Protein AF-A0A957H153-F1 (afdb_monomer_lite)

Secondary structure (DSSP, 8-state):
--------------------------------------------EET---SSEEEEEE-TTSPEEEEETTS-EEEEEEEEEETTEEEEEEEEEE-TTTTSPEEBTTSPEE--TTTTT--EEEEEEEEEETTEEEEEEEEE----PPTT---SB-TT-EEEEEEE-SBTTB-TT-EEEEEEEEE---SSS--EEEEEE-TTS-EEEEEE---SBTTB--GGGTT----TTSSEEEEEEHHHHHHSPPEE-TTT--EEEEE--B---TTSPEEETTEETTTTS---GGGTSTT-B---TT-SEEEEEE---

pLDDT: mean 87.54, std 18.9, range [28.12, 98.88]

Structure (mmCIF, N/CA/C/O backbone):
data_AF-A0A957H153-F1
#
_entry.id   AF-A0A957H153-F1
#
loop_
_atom_site.group_PDB
_atom_site.id
_atom_site.type_symbol
_atom_site.label_atom_id
_atom_site.label_alt_id
_atom_site.label_comp_id
_atom_site.label_asym_id
_atom_site.label_entity_id
_atom_site.label_seq_id
_atom_site.pdbx_PDB_ins_code
_atom_site.Cartn_x
_atom_site.Cartn_y
_atom_site.Cartn_z
_atom_site.occupancy
_atom_site.B_iso_or_equiv
_atom_site.auth_seq_id
_atom_site.auth_comp_id
_atom_site.auth_asym_id
_atom_site.auth_atom_id
_atom_site.pdbx_PDB_model_num
ATOM 1 N N . MET A 1 1 ? -35.772 -71.207 -8.167 1.00 36.28 1 MET A N 1
ATOM 2 C CA . MET A 1 1 ? -35.561 -70.601 -6.830 1.00 36.28 1 MET A CA 1
ATOM 3 C C . MET A 1 1 ? -36.098 -69.178 -6.881 1.00 36.28 1 MET A C 1
ATOM 5 O O . MET A 1 1 ? -35.763 -68.508 -7.836 1.00 36.28 1 MET A O 1
ATOM 9 N N . SER A 1 2 ? -36.889 -68.610 -5.978 1.00 30.75 2 SER A N 1
ATOM 10 C CA . SER A 1 2 ? -37.676 -69.052 -4.823 1.00 30.75 2 SER A CA 1
ATOM 11 C C . SER A 1 2 ? -38.229 -67.744 -4.226 1.00 30.75 2 SER A C 1
ATOM 13 O O . SER A 1 2 ? -37.412 -66.979 -3.735 1.00 30.75 2 SER A O 1
ATOM 15 N N . PHE A 1 3 ? -39.560 -67.535 -4.258 1.00 28.12 3 PHE A N 1
ATOM 16 C CA . PHE A 1 3 ? -40.361 -66.598 -3.424 1.00 28.12 3 PHE A CA 1
ATOM 17 C C . PHE A 1 3 ? -40.051 -65.072 -3.517 1.00 28.12 3 PHE A C 1
ATOM 19 O O . PHE A 1 3 ? -38.921 -64.672 -3.714 1.00 28.12 3 PHE A O 1
ATOM 26 N N . SER A 1 4 ? -40.974 -64.108 -3.387 1.00 31.20 4 SER A N 1
ATOM 27 C CA . SER A 1 4 ? -42.370 -64.083 -2.929 1.00 31.20 4 SER A CA 1
ATOM 28 C C . SER A 1 4 ? -43.101 -62.823 -3.444 1.00 31.20 4 SER A C 1
ATOM 30 O O . SER A 1 4 ? -42.542 -61.734 -3.479 1.00 31.20 4 SER A O 1
ATOM 32 N N . PHE A 1 5 ? -44.392 -63.005 -3.745 1.00 29.53 5 PHE A N 1
ATOM 33 C CA . PHE A 1 5 ? -45.504 -62.040 -3.796 1.00 29.53 5 PHE A CA 1
ATOM 34 C C . PHE A 1 5 ? -45.489 -60.978 -2.659 1.00 29.53 5 PHE A C 1
ATOM 36 O O . PHE A 1 5 ? -45.008 -61.278 -1.570 1.00 29.53 5 PHE A O 1
ATOM 43 N N . ARG A 1 6 ? -46.092 -59.778 -2.779 1.00 32.28 6 ARG A N 1
ATOM 44 C CA . ARG A 1 6 ? -47.549 -59.477 -2.845 1.00 32.28 6 ARG A CA 1
ATOM 45 C C . ARG A 1 6 ? -47.754 -57.968 -3.151 1.00 32.28 6 ARG A C 1
ATOM 47 O O . ARG A 1 6 ? -47.106 -57.158 -2.511 1.00 32.28 6 ARG A O 1
ATOM 54 N N . LYS A 1 7 ? -48.560 -57.608 -4.169 1.00 33.91 7 LYS A N 1
ATOM 55 C CA . LYS A 1 7 ? -49.952 -57.062 -4.095 1.00 33.91 7 LYS A CA 1
ATOM 56 C C . LYS A 1 7 ? -50.020 -55.517 -3.904 1.00 33.91 7 LYS A C 1
ATOM 58 O O . LYS A 1 7 ? -49.283 -55.017 -3.080 1.00 33.91 7 LYS A O 1
ATOM 63 N N . LEU A 1 8 ? -50.897 -54.704 -4.521 1.00 30.83 8 LEU A N 1
ATOM 64 C CA . LEU A 1 8 ? -52.084 -54.925 -5.367 1.00 30.83 8 LEU A CA 1
ATOM 65 C C . LEU A 1 8 ? -52.848 -53.580 -5.589 1.00 30.83 8 LEU A C 1
ATOM 67 O O . LEU A 1 8 ? -52.874 -52.768 -4.675 1.00 30.83 8 LEU A O 1
ATOM 71 N N . PHE A 1 9 ? -53.544 -53.469 -6.738 1.00 30.66 9 PHE A N 1
ATOM 72 C CA . PHE A 1 9 ? -54.731 -52.636 -7.092 1.00 30.66 9 PHE A CA 1
ATOM 73 C C . PHE A 1 9 ? -54.579 -51.126 -7.412 1.00 30.66 9 PHE A C 1
ATOM 75 O O . PHE A 1 9 ? -54.035 -50.376 -6.616 1.00 30.66 9 PHE A O 1
ATOM 82 N N . ILE A 1 10 ? -54.867 -50.695 -8.666 1.00 29.16 10 ILE A N 1
ATOM 83 C CA . ILE A 1 10 ? -56.180 -50.357 -9.323 1.00 29.16 10 ILE A CA 1
ATOM 84 C C . ILE A 1 10 ? -56.661 -48.971 -8.830 1.00 29.16 10 ILE A C 1
ATOM 86 O O . ILE A 1 10 ? -56.696 -48.754 -7.633 1.00 29.16 10 ILE A O 1
ATOM 90 N N . SER A 1 11 ? -56.994 -47.956 -9.638 1.00 31.38 11 SER A N 1
ATOM 91 C CA . SER A 1 11 ? -57.929 -47.914 -10.771 1.00 31.38 11 SER A CA 1
ATOM 92 C C . SER A 1 11 ? -57.766 -46.628 -11.591 1.00 31.38 11 SER A C 1
ATOM 94 O O . SER A 1 11 ? -57.568 -45.555 -11.034 1.00 31.38 11 SER A O 1
ATOM 96 N N . THR A 1 12 ? -57.947 -46.780 -12.900 1.00 32.97 12 THR A N 1
ATOM 97 C CA . THR A 1 12 ? -58.609 -45.913 -13.889 1.00 32.97 12 THR A CA 1
ATOM 98 C C . THR A 1 12 ? -59.241 -44.602 -13.397 1.00 32.97 12 THR A C 1
ATOM 100 O O . THR A 1 12 ? -60.153 -44.636 -12.573 1.00 32.97 12 THR A O 1
ATOM 103 N N . SER A 1 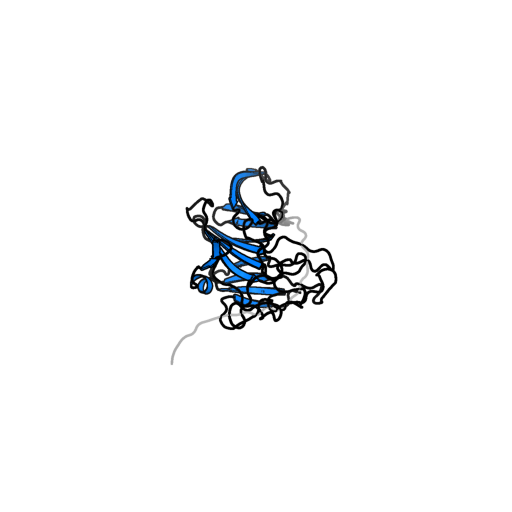13 ? -58.881 -43.486 -14.044 1.00 31.67 13 SER A N 1
ATOM 104 C CA . SER A 1 13 ? -59.665 -42.241 -14.036 1.00 31.67 13 SER A CA 1
ATOM 105 C C . SER A 1 13 ? -60.059 -41.850 -15.459 1.00 31.67 13 SER A C 1
ATOM 107 O O . SER A 1 13 ? -59.213 -41.602 -16.317 1.00 31.67 13 SER A O 1
ATOM 109 N N . ILE A 1 14 ? -61.374 -41.834 -15.679 1.00 37.88 14 ILE A N 1
ATOM 110 C CA . ILE A 1 14 ? -62.074 -41.337 -16.863 1.00 37.88 14 ILE A CA 1
ATOM 111 C C . ILE A 1 14 ? -62.301 -39.832 -16.692 1.00 37.88 14 ILE A C 1
ATOM 113 O O . ILE A 1 14 ? -62.627 -39.352 -15.609 1.00 37.88 14 ILE A O 1
ATOM 117 N N . PHE A 1 15 ? -62.124 -39.110 -17.792 1.00 33.44 15 PHE A N 1
ATOM 118 C CA . PHE A 1 15 ? -62.365 -37.683 -17.958 1.00 33.44 15 PHE A CA 1
ATOM 119 C C . PHE A 1 15 ? -63.874 -37.386 -17.946 1.00 33.44 15 PHE A C 1
ATOM 121 O O . PHE A 1 15 ? -64.605 -37.997 -18.721 1.00 33.44 15 PHE A O 1
ATOM 128 N N . CYS A 1 16 ? -64.339 -36.423 -17.145 1.00 28.83 16 CYS A N 1
ATOM 129 C CA . CYS A 1 16 ? -65.613 -35.744 -17.394 1.00 28.83 16 CYS A CA 1
ATOM 130 C C . CYS A 1 16 ? -65.622 -34.335 -16.787 1.00 28.83 16 CYS A C 1
ATOM 132 O O . CYS A 1 16 ? -65.315 -34.127 -15.617 1.00 28.83 16 CYS A O 1
ATOM 134 N N . LEU A 1 17 ? -65.971 -33.383 -17.645 1.00 36.44 17 LEU A N 1
ATOM 135 C CA . LEU A 1 17 ? -66.113 -31.951 -17.421 1.00 36.44 17 LEU A CA 1
ATOM 136 C C . LEU A 1 17 ? -67.445 -31.651 -16.712 1.00 36.44 17 LEU A C 1
ATOM 138 O O . LEU A 1 17 ? -68.481 -32.147 -17.151 1.00 36.44 17 LEU A O 1
ATOM 142 N N . SER A 1 18 ? -67.454 -30.767 -15.713 1.00 31.08 18 SER A N 1
ATOM 143 C CA . SER A 1 18 ? -68.669 -30.030 -15.336 1.00 31.08 18 SER A CA 1
ATOM 144 C C . SER A 1 18 ? -68.340 -28.713 -14.635 1.00 31.08 18 SER A C 1
ATOM 146 O O . SER A 1 18 ? -67.724 -28.685 -13.573 1.00 31.08 18 SER A O 1
ATOM 148 N N . LEU A 1 19 ? -68.787 -27.632 -15.267 1.00 36.12 19 LEU A N 1
ATOM 149 C CA . LEU A 1 19 ? -68.928 -26.275 -14.748 1.00 36.12 19 LEU A CA 1
ATOM 150 C C . LEU A 1 19 ? -70.080 -26.242 -13.720 1.00 36.12 19 LEU A C 1
ATOM 152 O O . LEU A 1 19 ? -71.088 -26.889 -13.982 1.00 36.12 19 LEU A O 1
ATOM 156 N N . VAL A 1 20 ? -69.961 -25.487 -12.616 1.00 31.83 20 VAL A N 1
ATOM 157 C CA . VAL A 1 20 ? -71.017 -24.656 -11.975 1.00 31.83 20 VAL A CA 1
ATOM 158 C C . VAL A 1 20 ? -70.442 -23.937 -10.737 1.00 31.83 20 VAL A C 1
ATOM 160 O O . VAL A 1 20 ? -69.650 -24.484 -9.976 1.00 31.83 20 VAL A O 1
ATOM 163 N N . LEU A 1 21 ? -70.851 -22.674 -10.609 1.00 39.28 21 LEU A N 1
ATOM 164 C CA . LEU A 1 21 ? -70.449 -21.617 -9.677 1.00 39.28 21 LEU A CA 1
ATOM 165 C C . LEU A 1 21 ? -70.780 -21.885 -8.197 1.00 39.28 21 LEU A C 1
ATOM 167 O O . LEU A 1 21 ? -71.862 -22.377 -7.891 1.00 39.28 21 LEU A O 1
ATOM 171 N N . PHE A 1 22 ? -69.936 -21.370 -7.295 1.00 32.16 22 PHE A N 1
ATOM 172 C CA . PHE A 1 22 ? -70.343 -20.942 -5.952 1.00 32.16 22 PHE A CA 1
ATOM 173 C C . PHE A 1 22 ? -69.750 -19.563 -5.634 1.00 32.16 22 PHE A C 1
ATOM 175 O O . PHE A 1 22 ? -68.541 -19.358 -5.688 1.00 32.16 22 PHE A O 1
ATOM 182 N N . TRP A 1 23 ? -70.634 -18.617 -5.317 1.00 36.88 23 TRP A N 1
ATOM 183 C CA . TRP A 1 23 ? -70.324 -17.348 -4.662 1.00 36.88 23 TRP A CA 1
ATOM 184 C C . TRP A 1 23 ? -70.253 -17.598 -3.151 1.00 36.88 23 TRP A C 1
ATOM 186 O O . TRP A 1 23 ? -71.179 -18.178 -2.584 1.00 36.88 23 TRP A O 1
ATOM 196 N N . GLY A 1 24 ? -69.191 -17.129 -2.502 1.00 36.19 24 GLY A N 1
ATOM 197 C CA . GLY A 1 24 ? -69.077 -17.044 -1.048 1.00 36.19 24 GLY A CA 1
ATOM 198 C C . GLY A 1 24 ? -68.235 -15.819 -0.680 1.00 36.19 24 GLY A C 1
ATOM 199 O O . GLY A 1 24 ? -67.199 -15.609 -1.312 1.00 36.19 24 GLY A O 1
ATOM 200 N N . PRO A 1 25 ? -68.663 -14.979 0.280 1.00 53.50 25 PRO A N 1
ATOM 201 C CA . PRO A 1 25 ? -67.852 -13.879 0.770 1.00 53.50 25 PRO A CA 1
ATOM 202 C C . PRO A 1 25 ? -66.869 -14.433 1.802 1.00 53.50 25 PRO A C 1
ATOM 204 O O . PRO A 1 25 ? -67.277 -15.140 2.722 1.00 53.50 25 PRO A O 1
ATOM 207 N N . GLY A 1 26 ? -65.589 -14.097 1.690 1.00 42.41 26 GLY A N 1
ATOM 208 C CA . GLY A 1 26 ? -64.660 -14.323 2.792 1.00 42.41 26 GLY A CA 1
ATOM 209 C C . GLY A 1 26 ? -63.281 -14.780 2.362 1.00 42.41 26 GLY A C 1
ATOM 210 O O . GLY A 1 26 ? -63.128 -15.799 1.698 1.00 42.41 26 GLY A O 1
ATOM 211 N N . HIS A 1 27 ? -62.302 -14.032 2.866 1.00 43.34 27 HIS A N 1
ATOM 212 C CA . HIS A 1 27 ? -60.876 -14.337 2.916 1.00 43.34 27 HIS A CA 1
ATOM 213 C C . HIS A 1 27 ? -60.102 -14.099 1.616 1.00 43.34 27 HIS A C 1
ATOM 215 O O . HIS A 1 27 ? -59.417 -14.973 1.096 1.00 43.34 27 HIS A O 1
ATOM 221 N N . SER A 1 28 ? -60.083 -12.838 1.178 1.00 41.78 28 SER A N 1
ATOM 222 C CA . SER A 1 28 ? -58.804 -12.248 0.779 1.00 41.78 28 SER A CA 1
ATOM 223 C C . SER A 1 28 ? -57.953 -12.078 2.044 1.00 41.78 28 SER A C 1
ATOM 225 O O . SER A 1 28 ? -57.870 -10.988 2.605 1.00 41.78 28 SER A O 1
ATOM 227 N N . GLU A 1 29 ? -57.345 -13.157 2.534 1.00 49.00 29 GLU A N 1
ATOM 228 C CA . GLU A 1 29 ? -56.068 -12.985 3.222 1.00 49.00 29 GLU A CA 1
ATOM 229 C C . GLU A 1 29 ? -55.015 -12.858 2.126 1.00 49.00 29 GLU A C 1
ATOM 231 O O . GLU A 1 29 ? -54.279 -13.787 1.804 1.00 49.00 29 GLU A O 1
ATOM 236 N N . GLU A 1 30 ? -54.967 -11.671 1.516 1.00 46.41 30 GLU A N 1
ATOM 237 C CA . GLU A 1 30 ? -53.671 -11.157 1.114 1.00 46.41 30 GLU A CA 1
ATOM 238 C C . GLU A 1 30 ? -52.888 -11.057 2.417 1.00 46.41 30 GLU A C 1
ATOM 240 O O . GLU A 1 30 ? -53.058 -10.124 3.204 1.00 46.41 30 GLU A O 1
ATOM 245 N N . ALA A 1 31 ? -52.074 -12.076 2.684 1.00 47.56 31 ALA A N 1
ATOM 246 C CA . ALA A 1 31 ? -50.926 -11.916 3.542 1.00 47.56 31 ALA A CA 1
ATOM 247 C C . ALA A 1 31 ? -50.111 -10.788 2.909 1.00 47.56 31 ALA A C 1
ATOM 249 O O . ALA A 1 31 ? -49.297 -11.007 2.011 1.00 47.56 31 ALA A O 1
ATOM 250 N N . ALA A 1 32 ? -50.397 -9.557 3.330 1.00 50.72 32 ALA A N 1
ATOM 251 C CA . ALA A 1 32 ? -49.519 -8.438 3.127 1.00 50.72 32 ALA A CA 1
ATOM 252 C C . ALA A 1 32 ? -48.237 -8.833 3.852 1.00 50.72 32 ALA A C 1
ATOM 254 O O . ALA A 1 32 ? -48.105 -8.663 5.064 1.00 50.72 32 ALA A O 1
ATOM 255 N N . ALA A 1 33 ? -47.301 -9.417 3.107 1.00 43.66 33 ALA A N 1
ATOM 256 C CA . ALA A 1 33 ? -45.904 -9.308 3.439 1.00 43.66 33 ALA A CA 1
ATOM 257 C C . ALA A 1 33 ? -45.654 -7.801 3.499 1.00 43.66 33 ALA A C 1
ATOM 259 O O . ALA A 1 33 ? -45.444 -7.154 2.473 1.00 43.66 33 ALA A O 1
ATOM 260 N N . GLN A 1 34 ? -45.803 -7.217 4.691 1.00 51.59 34 GLN A N 1
ATOM 261 C CA . GLN A 1 34 ? -45.277 -5.902 4.983 1.00 51.59 34 GLN A CA 1
ATOM 262 C C . GLN A 1 34 ? -43.796 -6.035 4.679 1.00 51.59 34 GLN A C 1
ATOM 264 O O . GLN A 1 34 ? -43.042 -6.612 5.460 1.00 51.59 34 GLN A O 1
ATOM 269 N N . GLY A 1 35 ? -43.405 -5.586 3.486 1.00 53.41 35 GLY A N 1
ATOM 270 C CA . GLY A 1 35 ? -42.015 -5.357 3.175 1.00 53.41 35 GLY A CA 1
ATOM 271 C C . GLY A 1 35 ? -41.530 -4.450 4.284 1.00 53.41 35 GLY A C 1
ATOM 272 O O . GLY A 1 35 ? -41.979 -3.308 4.381 1.00 53.41 35 GLY A O 1
ATOM 273 N N . SER A 1 36 ? -40.705 -4.983 5.181 1.00 60.38 36 SER A N 1
ATOM 274 C CA . SER A 1 36 ? -39.956 -4.160 6.108 1.00 60.38 36 SER A CA 1
ATOM 275 C C . SER A 1 36 ? -39.090 -3.280 5.220 1.00 60.38 36 SER A C 1
ATOM 277 O O . SER A 1 36 ? -38.044 -3.714 4.739 1.00 60.38 36 SER A O 1
ATOM 279 N N . GLY A 1 37 ? -39.597 -2.094 4.886 1.00 64.94 37 GLY A N 1
ATOM 280 C CA . GLY A 1 37 ? -38.849 -1.113 4.132 1.00 64.94 37 GLY A CA 1
ATOM 281 C C . GLY A 1 37 ? -37.578 -0.863 4.920 1.00 64.94 37 GLY A C 1
ATOM 282 O O . GLY A 1 37 ? -37.638 -0.400 6.059 1.00 64.94 37 GLY A O 1
ATOM 283 N N . PHE A 1 38 ? -36.438 -1.250 4.355 1.00 73.38 38 PHE A N 1
ATOM 284 C CA . PHE A 1 38 ? -35.154 -0.843 4.890 1.00 73.38 38 PHE A CA 1
ATOM 285 C C . PHE A 1 38 ? -35.102 0.677 4.740 1.00 73.38 38 PHE A C 1
ATOM 287 O O . PHE A 1 38 ? -34.956 1.198 3.636 1.00 73.38 38 PHE A O 1
ATOM 294 N N . ASN A 1 39 ? -35.327 1.388 5.843 1.00 79.69 39 ASN A N 1
ATOM 295 C CA . ASN A 1 39 ? -35.199 2.834 5.879 1.00 79.69 39 ASN A CA 1
ATOM 296 C C . ASN A 1 39 ? -33.727 3.157 6.105 1.00 79.69 39 ASN A C 1
ATOM 298 O O . ASN A 1 39 ? -33.167 2.824 7.149 1.00 79.69 39 ASN A O 1
ATOM 302 N N . PHE A 1 40 ? -33.114 3.797 5.117 1.00 85.75 40 PHE A N 1
ATOM 303 C CA . PHE A 1 40 ? -31.779 4.357 5.247 1.00 85.75 40 PHE A CA 1
ATOM 304 C C . PHE A 1 40 ? -31.905 5.795 5.743 1.00 85.75 40 PHE A C 1
ATOM 306 O O . PHE A 1 40 ? -32.634 6.601 5.165 1.00 85.75 40 PHE A O 1
ATOM 313 N N . SER A 1 41 ? -31.199 6.107 6.820 1.00 88.12 41 SER A N 1
ATOM 314 C CA . SER A 1 41 ? -31.010 7.463 7.328 1.00 88.12 41 SER A CA 1
ATOM 315 C C . SER A 1 41 ? -29.518 7.762 7.376 1.00 88.12 41 SER A C 1
ATOM 317 O O . SER A 1 41 ? -28.707 6.848 7.498 1.00 88.12 41 SER A O 1
ATOM 319 N N . VAL A 1 42 ? -29.166 9.039 7.259 1.00 90.38 42 VAL A N 1
ATOM 320 C CA . VAL A 1 42 ? -27.784 9.511 7.380 1.00 90.38 42 VAL A CA 1
ATOM 321 C C . VAL A 1 42 ? -27.617 10.138 8.759 1.00 90.38 42 VAL A C 1
ATOM 323 O O . VAL A 1 42 ? -28.506 10.858 9.219 1.00 90.38 42 VAL A O 1
ATOM 326 N N . SER A 1 43 ? -26.502 9.857 9.420 1.00 90.88 43 SER A N 1
ATOM 327 C CA . SER A 1 43 ? -26.046 10.549 10.626 1.00 90.88 43 SER A CA 1
ATOM 328 C C . SER A 1 43 ? -24.561 10.825 10.519 1.00 90.88 43 SER A C 1
ATOM 330 O O . SER A 1 43 ? -23.830 10.042 9.909 1.00 90.88 43 SER A O 1
ATOM 332 N N . ASP A 1 44 ? -24.121 11.886 11.182 1.00 92.69 44 ASP A N 1
ATOM 333 C CA . ASP A 1 44 ? -22.704 12.093 11.435 1.00 92.69 44 ASP A CA 1
ATOM 334 C C . ASP A 1 44 ? -22.207 11.074 12.467 1.00 92.69 44 ASP A C 1
ATOM 336 O O . ASP A 1 44 ? -22.946 10.656 13.364 1.00 92.69 44 ASP A O 1
ATOM 340 N N . LEU A 1 45 ? -20.939 10.687 12.351 1.00 96.00 45 LEU A N 1
ATOM 341 C CA . LEU A 1 45 ? -20.236 9.987 13.418 1.00 96.00 45 LEU A CA 1
ATOM 342 C C . LEU A 1 45 ? -19.698 11.034 14.400 1.00 96.00 45 LEU A C 1
ATOM 344 O O . LEU A 1 45 ? -18.675 11.666 14.147 1.00 96.00 45 LEU A O 1
ATOM 348 N N . VAL A 1 46 ? -20.387 11.256 15.515 1.00 97.44 46 VAL A N 1
ATOM 349 C CA . VAL A 1 46 ? -20.008 12.306 16.470 1.00 97.44 46 VAL A CA 1
ATOM 350 C C . VAL A 1 46 ? -18.596 12.046 17.005 1.00 97.44 46 VAL A C 1
ATOM 352 O O . VAL A 1 46 ? -18.264 10.926 17.380 1.00 97.44 46 VAL A O 1
ATOM 355 N N . GLY A 1 47 ? -17.748 13.077 17.033 1.00 96.44 47 GLY A N 1
ATOM 356 C CA . GLY A 1 47 ? -16.395 12.988 17.594 1.00 96.44 47 GLY A CA 1
ATOM 357 C C . GLY A 1 47 ? -15.318 12.423 16.659 1.00 96.44 47 GLY A C 1
ATOM 358 O O . GLY A 1 47 ? -14.172 12.300 17.091 1.00 96.44 47 GLY A O 1
ATOM 359 N N . HIS A 1 48 ? -15.627 12.113 15.392 1.00 95.88 48 HIS A N 1
ATOM 360 C CA . HIS A 1 48 ? -14.583 11.743 14.430 1.00 95.88 48 HIS A CA 1
ATOM 361 C C . HIS A 1 48 ? -13.615 12.913 14.170 1.00 95.88 48 HIS A C 1
ATOM 363 O O . HIS A 1 48 ? -13.986 14.085 14.227 1.00 95.88 48 HIS A O 1
ATOM 369 N N . SER A 1 49 ? -12.359 12.588 13.862 1.00 94.31 49 SER A N 1
ATOM 370 C CA . SER A 1 49 ? -11.268 13.562 13.675 1.00 94.31 49 SER A CA 1
ATOM 371 C C . SER A 1 49 ? -10.524 13.424 12.343 1.00 94.31 49 SER A C 1
ATOM 373 O O . SER A 1 49 ? -9.648 14.232 12.043 1.00 94.31 49 SER A O 1
ATOM 375 N N . ASN A 1 50 ? -10.873 12.418 11.539 1.00 93.88 50 ASN A N 1
ATOM 376 C CA . ASN A 1 50 ? -10.341 12.209 10.200 1.00 93.88 50 ASN A CA 1
ATOM 377 C C . ASN A 1 50 ? -10.844 13.299 9.233 1.00 93.88 50 ASN A C 1
ATOM 379 O O . ASN A 1 50 ? -12.033 13.629 9.247 1.00 93.88 50 ASN A O 1
ATOM 383 N N . ALA A 1 51 ? -9.942 13.850 8.416 1.00 91.50 51 ALA A N 1
ATOM 384 C CA . ALA A 1 51 ? -10.224 15.000 7.556 1.00 91.50 51 ALA A CA 1
ATOM 385 C C . ALA A 1 51 ? -10.444 14.623 6.083 1.00 91.50 51 ALA A C 1
ATOM 387 O O . ALA A 1 51 ? -11.197 15.306 5.387 1.00 91.50 51 ALA A O 1
ATOM 388 N N . ALA A 1 52 ? -9.796 13.563 5.597 1.00 95.56 52 ALA A N 1
ATOM 389 C CA . ALA A 1 52 ? -9.885 13.122 4.211 1.00 95.56 52 ALA A CA 1
ATOM 390 C C . ALA A 1 52 ? -9.988 11.589 4.131 1.00 95.56 52 ALA A C 1
ATOM 392 O O . ALA A 1 52 ? -9.026 10.938 3.717 1.00 95.56 52 ALA A O 1
ATOM 393 N N . PRO A 1 53 ? -11.137 10.989 4.495 1.00 96.81 53 PRO A N 1
ATOM 394 C CA . PRO A 1 53 ? -11.263 9.538 4.541 1.00 96.81 53 PRO A CA 1
ATOM 395 C C . PRO A 1 53 ? -11.153 8.959 3.130 1.00 96.81 53 PRO A C 1
ATOM 397 O O . PRO A 1 53 ? -11.844 9.408 2.214 1.00 96.81 53 PRO A O 1
ATOM 400 N N . SER A 1 54 ? -10.300 7.952 2.953 1.00 97.06 54 SER A N 1
ATOM 401 C CA . SER A 1 54 ? -10.110 7.259 1.672 1.00 97.06 54 SER A CA 1
ATOM 402 C C . SER A 1 54 ? -10.569 5.802 1.701 1.00 97.06 54 SER A C 1
ATOM 404 O O . SER A 1 54 ? -10.984 5.274 0.673 1.00 97.06 54 SER 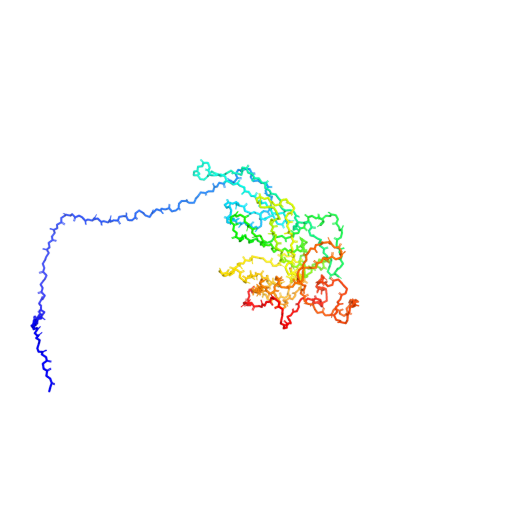A O 1
ATOM 406 N N . SER A 1 55 ? -10.548 5.159 2.870 1.00 97.69 55 SER A N 1
ATOM 407 C CA . SER A 1 55 ? -11.041 3.794 3.069 1.00 97.69 55 SER A CA 1
ATOM 408 C C . SER A 1 55 ? -11.455 3.588 4.523 1.00 97.69 55 SER A C 1
ATOM 410 O O . SER A 1 55 ? -10.890 4.206 5.425 1.00 97.69 55 SER A O 1
ATOM 412 N N . LEU A 1 56 ? -12.419 2.700 4.770 1.00 97.69 56 LEU A N 1
ATOM 413 C CA . LEU A 1 56 ? -12.839 2.337 6.122 1.00 97.69 56 LEU A CA 1
ATOM 414 C C . LEU A 1 56 ? -13.249 0.872 6.216 1.00 97.69 56 LEU A C 1
ATOM 416 O O . LEU A 1 56 ? -13.750 0.296 5.251 1.00 97.69 56 LEU A O 1
ATOM 420 N N . GLN A 1 57 ? -13.064 0.282 7.393 1.00 98.31 57 GLN A N 1
ATOM 421 C CA . GLN A 1 57 ? -13.503 -1.077 7.685 1.00 98.31 57 GLN A CA 1
ATOM 422 C C . GLN A 1 57 ? -13.676 -1.274 9.194 1.00 98.31 57 GLN A C 1
ATOM 424 O O . GLN A 1 57 ? -12.865 -0.792 9.983 1.00 98.31 57 GLN A O 1
ATOM 429 N N . PHE A 1 58 ? -14.693 -2.031 9.606 1.00 98.19 58 PHE A N 1
ATOM 430 C CA . PHE A 1 58 ? -14.712 -2.590 10.957 1.00 98.19 58 PHE A CA 1
ATOM 431 C C . PHE A 1 58 ? -13.689 -3.724 11.073 1.00 98.19 58 PHE A C 1
ATOM 433 O O . PHE A 1 58 ? -13.606 -4.595 10.198 1.00 98.19 58 PHE A O 1
ATOM 440 N N . GLY A 1 59 ? -12.904 -3.693 12.146 1.00 97.81 59 GLY A N 1
ATOM 441 C CA . GLY A 1 59 ? -11.968 -4.753 12.486 1.00 97.81 59 GLY A CA 1
ATOM 442 C C . GLY A 1 59 ? -12.630 -5.908 13.239 1.00 97.81 59 GLY A C 1
ATOM 443 O O . GLY A 1 59 ? -13.786 -5.814 13.653 1.00 97.81 59 GLY A O 1
ATOM 444 N N . PRO A 1 60 ? -11.895 -7.012 13.449 1.00 97.38 60 PRO A N 1
ATOM 445 C CA . PRO A 1 60 ? -12.366 -8.146 14.246 1.00 97.38 60 PRO A CA 1
ATOM 446 C C . PRO A 1 60 ? -12.475 -7.836 15.750 1.00 97.38 60 PRO A C 1
ATOM 448 O O . PRO A 1 60 ? -12.910 -8.691 16.513 1.00 97.38 60 PRO A O 1
ATOM 451 N N . ASP A 1 61 ? -12.028 -6.657 16.178 1.00 97.44 61 ASP A N 1
ATOM 452 C CA . ASP A 1 61 ? -12.036 -6.121 17.541 1.00 97.44 61 ASP A CA 1
ATOM 453 C C . ASP A 1 61 ? -13.168 -5.102 17.775 1.00 97.44 61 ASP A C 1
ATOM 455 O O . ASP A 1 61 ? -13.117 -4.342 18.739 1.00 97.44 61 ASP A O 1
ATOM 459 N N . ASP A 1 62 ? -14.162 -5.066 16.880 1.00 96.69 62 ASP A N 1
ATOM 460 C CA . ASP A 1 62 ? -15.321 -4.159 16.893 1.00 96.69 62 ASP A CA 1
ATOM 461 C C . ASP A 1 62 ? -14.979 -2.655 16.810 1.00 96.69 62 ASP A C 1
ATOM 463 O O . ASP A 1 62 ? -15.856 -1.799 16.950 1.00 96.69 62 ASP A O 1
ATOM 467 N N . LYS A 1 63 ? -13.721 -2.305 16.507 1.00 98.06 63 LYS A N 1
ATOM 468 C CA . LYS A 1 63 ? -13.298 -0.925 16.234 1.00 98.06 63 LYS A CA 1
ATOM 469 C C . LYS A 1 63 ? -13.483 -0.570 14.757 1.00 98.06 63 LYS A C 1
ATOM 471 O O . LYS A 1 63 ? -13.358 -1.422 13.874 1.00 98.06 63 LYS A O 1
ATOM 476 N N . LEU A 1 64 ? -13.753 0.704 14.473 1.00 98.50 64 LEU A N 1
ATOM 477 C CA . LEU A 1 64 ? -13.774 1.241 13.112 1.00 98.50 64 LEU A CA 1
ATOM 478 C C . LEU A 1 64 ? -12.390 1.778 12.750 1.00 98.50 64 LEU A C 1
ATOM 480 O O . LEU A 1 64 ? -11.888 2.698 13.389 1.00 98.50 64 LEU A O 1
ATOM 484 N N . TYR A 1 65 ? -11.807 1.245 11.686 1.00 98.69 65 TYR A N 1
ATOM 485 C CA . TYR A 1 65 ? -10.544 1.709 11.134 1.00 98.69 65 TYR A CA 1
ATOM 486 C C . TYR A 1 65 ? -10.830 2.597 9.929 1.00 98.69 65 TYR A C 1
ATOM 488 O O . TYR A 1 65 ? -11.582 2.196 9.039 1.00 98.69 65 TYR A O 1
ATOM 496 N N . VAL A 1 66 ? -10.239 3.788 9.891 1.00 98.62 66 VAL A N 1
ATOM 497 C CA . VAL A 1 66 ? -10.426 4.771 8.818 1.00 98.62 66 VAL A CA 1
ATOM 498 C C . VAL A 1 66 ? -9.062 5.258 8.356 1.00 98.62 66 VAL A C 1
ATOM 500 O O . VAL A 1 66 ? -8.324 5.867 9.126 1.00 98.62 66 VAL A O 1
ATOM 503 N N . ALA A 1 67 ? -8.723 4.995 7.099 1.00 98.31 67 ALA A N 1
ATOM 504 C CA . ALA A 1 67 ? -7.538 5.562 6.476 1.00 98.31 67 ALA A CA 1
ATOM 505 C C . ALA A 1 67 ? -7.827 6.991 6.005 1.00 98.31 67 ALA A C 1
ATOM 507 O O . ALA A 1 67 ? -8.833 7.245 5.338 1.00 98.31 67 ALA A O 1
ATOM 508 N N . ASP A 1 68 ? -6.930 7.911 6.334 1.00 97.88 68 ASP A N 1
ATOM 509 C CA . ASP A 1 68 ? -6.832 9.215 5.700 1.00 97.88 68 ASP A CA 1
ATOM 510 C C . ASP A 1 68 ? -6.059 9.093 4.389 1.00 97.88 68 ASP A C 1
ATOM 512 O O . ASP A 1 68 ? -5.070 8.361 4.295 1.00 97.88 68 ASP A O 1
ATOM 516 N N . ARG A 1 69 ? -6.468 9.867 3.383 1.00 96.00 69 ARG A N 1
ATOM 517 C CA . ARG A 1 69 ? -5.790 9.952 2.090 1.00 96.00 69 ARG A CA 1
ATOM 518 C C . ARG A 1 69 ? -4.298 10.234 2.237 1.00 96.00 69 ARG A C 1
ATOM 520 O O . ARG A 1 69 ? -3.555 9.819 1.358 1.00 96.00 69 ARG A O 1
ATOM 527 N N . PHE A 1 70 ? -3.866 10.926 3.289 1.00 96.12 70 PHE A N 1
ATOM 528 C CA . PHE A 1 70 ? -2.470 11.303 3.506 1.00 96.12 70 PHE A CA 1
ATOM 529 C C . PHE A 1 70 ? -1.678 10.382 4.441 1.00 96.12 70 PHE A C 1
ATOM 531 O O . PHE A 1 70 ? -0.532 10.688 4.770 1.00 96.12 70 PHE A O 1
ATOM 538 N N . GLY A 1 71 ? -2.232 9.218 4.777 1.00 96.56 71 GLY A N 1
ATOM 539 C CA . GLY A 1 71 ? -1.460 8.099 5.314 1.00 96.56 71 GLY A CA 1
ATOM 540 C C . GLY A 1 71 ? -1.631 7.845 6.803 1.00 96.56 71 GLY A C 1
ATOM 541 O O . GLY A 1 71 ? -1.109 6.849 7.301 1.00 96.56 71 GLY A O 1
ATOM 542 N N . ASP A 1 72 ? -2.374 8.691 7.511 1.00 97.88 72 ASP A N 1
ATOM 543 C CA . ASP A 1 72 ? -2.790 8.385 8.875 1.00 97.88 72 ASP A CA 1
ATOM 544 C C . ASP A 1 72 ? -3.898 7.331 8.855 1.00 97.88 72 ASP A C 1
ATOM 546 O O . ASP A 1 72 ? -4.811 7.379 8.032 1.00 97.88 72 ASP A O 1
ATOM 550 N N . VAL A 1 73 ? -3.854 6.383 9.788 1.00 98.56 73 VAL A N 1
ATOM 551 C CA . VAL A 1 73 ? -4.957 5.446 10.023 1.00 98.56 73 VAL A CA 1
ATOM 552 C C . VAL A 1 73 ? -5.522 5.686 11.411 1.00 98.56 73 VAL A C 1
ATOM 554 O O . VAL A 1 73 ? -4.844 5.508 12.422 1.00 98.56 73 VAL A O 1
ATOM 557 N N . TYR A 1 74 ? -6.784 6.087 11.451 1.00 98.62 74 TYR A N 1
ATOM 558 C CA . TYR A 1 74 ? -7.542 6.314 12.668 1.00 98.62 74 TYR A CA 1
ATOM 559 C C . TYR A 1 74 ? -8.211 5.016 13.096 1.00 98.62 74 TYR A C 1
ATOM 561 O O . TYR A 1 74 ? -8.823 4.326 12.282 1.00 98.62 74 TYR A O 1
ATOM 569 N N . VAL A 1 75 ? -8.117 4.703 14.381 1.00 98.56 75 VAL A N 1
ATOM 570 C CA . VAL A 1 75 ? -8.764 3.548 14.997 1.00 98.56 75 VAL A CA 1
ATOM 571 C C . VAL A 1 75 ? -9.740 4.070 16.039 1.00 98.56 75 VAL A C 1
ATOM 573 O O . VAL A 1 75 ? -9.337 4.552 17.099 1.00 98.56 75 VAL A O 1
ATOM 576 N N . TYR A 1 76 ? -11.025 4.010 15.706 1.00 98.62 76 TYR A N 1
ATOM 577 C CA . TYR A 1 76 ? -12.115 4.525 16.520 1.00 98.62 76 TYR A CA 1
ATOM 578 C C . TYR A 1 76 ? -12.808 3.408 17.288 1.00 98.62 76 TYR A C 1
ATOM 580 O O . TYR A 1 76 ? -13.275 2.426 16.709 1.00 98.62 76 TYR A O 1
ATOM 588 N N . GLU A 1 77 ? -12.948 3.601 18.593 1.00 98.00 77 GLU A N 1
ATOM 589 C CA . GLU A 1 77 ? -13.950 2.888 19.377 1.00 98.00 77 GLU A CA 1
ATOM 590 C C . GLU A 1 77 ? -15.256 3.678 19.308 1.00 98.00 77 GLU A C 1
ATOM 592 O O . GLU A 1 77 ? -15.265 4.884 19.573 1.00 98.00 77 GLU A O 1
ATOM 597 N N . ILE A 1 78 ? -16.344 3.017 18.913 1.00 97.62 78 ILE A N 1
ATOM 598 C CA . ILE A 1 78 ? -17.629 3.665 18.643 1.00 97.62 78 ILE A CA 1
ATOM 599 C C . ILE A 1 78 ? -18.705 3.062 19.532 1.00 97.62 78 ILE A C 1
ATOM 601 O O . ILE A 1 78 ? -18.854 1.843 19.609 1.00 97.62 78 ILE A O 1
ATOM 605 N N . VAL A 1 79 ? -19.512 3.924 20.142 1.00 96.88 79 VAL A N 1
ATOM 606 C CA . VAL A 1 79 ? -20.749 3.536 20.817 1.00 96.88 79 VAL A CA 1
ATOM 607 C C . VAL A 1 79 ? -21.953 3.916 19.961 1.00 96.88 79 VAL A C 1
ATOM 609 O O . VAL A 1 79 ? -21.955 4.933 19.268 1.00 96.88 79 VAL A O 1
ATOM 612 N N . ARG A 1 80 ? -23.000 3.090 20.010 1.00 94.94 80 ARG A N 1
ATOM 613 C CA . ARG A 1 80 ? -24.313 3.416 19.449 1.00 94.94 80 ARG A CA 1
ATOM 614 C C . ARG A 1 80 ? -25.238 3.864 20.576 1.00 94.94 80 ARG A C 1
ATOM 616 O O . ARG A 1 80 ? -25.701 3.031 21.353 1.00 94.94 80 ARG A O 1
ATOM 623 N N . ASN A 1 81 ? -25.537 5.157 20.629 1.00 96.00 81 ASN A N 1
ATOM 624 C CA . ASN A 1 81 ? -26.399 5.760 21.650 1.00 96.00 81 ASN A CA 1
ATOM 625 C C . ASN A 1 81 ? -27.898 5.569 21.337 1.00 96.00 81 ASN A C 1
ATOM 627 O O . ASN A 1 81 ? -28.741 5.581 22.236 1.00 96.00 81 ASN A O 1
ATOM 631 N N . GLY A 1 82 ? -28.240 5.314 20.069 1.00 93.31 82 GLY A N 1
ATOM 632 C CA . GLY A 1 82 ? -29.613 5.080 19.629 1.00 93.31 82 GLY A CA 1
ATOM 633 C C . GLY A 1 82 ? -29.730 4.722 18.143 1.00 93.31 82 GLY A C 1
ATOM 634 O O . GLY A 1 82 ? -28.744 4.393 17.472 1.00 93.31 82 GLY A O 1
ATOM 635 N N . PRO A 1 83 ? -30.950 4.716 17.580 1.00 90.12 83 PRO A N 1
ATOM 636 C CA . PRO A 1 83 ? -31.130 4.652 16.134 1.00 90.12 83 PRO A CA 1
ATOM 637 C C . PRO A 1 83 ? -30.446 5.845 15.452 1.00 90.12 83 PRO A C 1
ATOM 639 O O . PRO A 1 83 ? -30.781 6.980 15.770 1.00 90.12 83 PRO A O 1
ATOM 642 N N . ASN A 1 84 ? -29.541 5.585 14.497 1.00 90.00 84 ASN A N 1
ATOM 643 C CA . ASN A 1 84 ? -28.854 6.629 13.722 1.00 90.00 84 ASN A CA 1
ATOM 644 C C . ASN A 1 84 ? -28.069 7.636 14.596 1.00 90.00 84 ASN A C 1
ATOM 646 O O . ASN A 1 84 ? -28.023 8.819 14.278 1.00 90.00 84 ASN A O 1
ATOM 650 N N . ASP A 1 85 ? -27.512 7.171 15.718 1.00 94.00 85 ASP A N 1
ATOM 651 C CA . ASP A 1 85 ? -26.765 7.983 16.683 1.00 94.00 85 ASP A CA 1
ATOM 652 C C . ASP A 1 85 ? -25.532 7.198 17.149 1.00 94.00 85 ASP A C 1
ATOM 654 O O . ASP A 1 85 ? -25.651 6.179 17.846 1.00 94.00 85 ASP A O 1
ATOM 658 N N . TYR A 1 86 ? -24.367 7.640 16.676 1.00 96.06 86 TYR A N 1
ATOM 659 C CA . TYR A 1 86 ? -23.073 6.990 16.848 1.00 96.06 86 TYR A CA 1
ATOM 660 C C . TYR A 1 86 ? -22.031 8.017 17.279 1.00 96.06 86 TYR A C 1
ATOM 662 O O . TYR A 1 86 ? -21.947 9.103 16.703 1.00 96.06 86 TYR A O 1
ATOM 670 N N . GLU A 1 87 ? -21.204 7.645 18.248 1.00 97.75 87 GLU A N 1
ATOM 671 C CA . GLU A 1 87 ? -20.201 8.523 18.843 1.00 97.75 87 GLU A CA 1
ATOM 672 C C . GLU A 1 87 ? -18.867 7.790 18.998 1.00 97.75 87 GLU A C 1
ATOM 674 O O . GLU A 1 87 ? -18.821 6.648 19.460 1.00 97.75 87 GLU A O 1
ATOM 679 N N . VAL A 1 88 ? -17.778 8.456 18.617 1.00 98.38 88 VAL A N 1
ATOM 680 C CA . VAL A 1 88 ? -16.408 8.025 18.897 1.00 98.38 88 VAL A CA 1
ATOM 681 C C . VAL A 1 88 ? -16.102 8.300 20.363 1.00 98.38 88 VAL A C 1
ATOM 683 O O . VAL A 1 88 ? -16.071 9.451 20.792 1.00 98.38 88 VAL A O 1
ATOM 686 N N . ILE A 1 89 ? -15.819 7.244 21.120 1.00 97.94 89 ILE A N 1
ATOM 687 C CA . ILE A 1 89 ? -15.475 7.336 22.547 1.00 97.94 89 ILE A CA 1
ATOM 688 C C . ILE A 1 89 ? -13.969 7.213 22.804 1.00 97.94 89 ILE A C 1
ATOM 690 O O . ILE A 1 89 ? -13.491 7.600 23.869 1.00 97.94 89 ILE A O 1
ATOM 694 N N . SER A 1 90 ? -13.208 6.709 21.829 1.00 97.44 90 SER A N 1
ATOM 695 C CA . SER A 1 90 ? -11.746 6.642 21.874 1.00 97.44 90 SER A CA 1
ATOM 696 C C . SER A 1 90 ? -11.154 6.688 20.467 1.00 97.44 90 SER A C 1
ATOM 698 O O . SER A 1 90 ? -11.760 6.201 19.513 1.00 97.44 90 SER A O 1
ATOM 700 N N . THR A 1 91 ? -9.970 7.285 20.333 1.00 98.00 91 THR A N 1
ATOM 701 C CA . THR A 1 91 ? -9.216 7.374 19.076 1.00 98.00 91 THR A CA 1
ATOM 702 C C . THR A 1 91 ? -7.755 7.016 19.318 1.00 98.00 91 THR A C 1
ATOM 704 O O . THR A 1 91 ? -7.091 7.641 20.143 1.00 98.00 91 THR A O 1
ATOM 707 N N . GLU A 1 92 ? -7.233 6.074 18.537 1.00 97.88 92 GLU A N 1
ATOM 708 C CA . GLU A 1 92 ? -5.795 5.894 18.315 1.00 97.88 92 GLU A CA 1
ATOM 709 C C . GLU A 1 92 ? -5.457 6.307 16.873 1.00 97.88 92 GLU A C 1
ATOM 711 O O . GLU A 1 92 ? -6.285 6.152 15.975 1.00 97.88 92 GLU A O 1
ATOM 716 N N . ILE A 1 93 ? -4.254 6.840 16.641 1.00 97.88 93 ILE A N 1
ATOM 717 C CA . ILE A 1 93 ? -3.796 7.253 15.305 1.00 97.88 93 ILE A CA 1
ATOM 718 C C . ILE A 1 93 ? -2.479 6.546 14.996 1.00 97.88 93 ILE A C 1
ATOM 720 O O . ILE A 1 93 ? -1.517 6.639 15.762 1.00 97.88 93 ILE A O 1
ATOM 724 N N . ILE A 1 94 ? -2.440 5.849 13.865 1.00 98.44 94 ILE A N 1
ATOM 725 C CA . ILE A 1 94 ? -1.254 5.200 13.310 1.00 98.44 94 ILE A CA 1
ATOM 726 C C . ILE A 1 94 ? -0.705 6.106 12.212 1.00 98.44 94 ILE A C 1
ATOM 728 O O . ILE A 1 94 ? -1.346 6.278 11.182 1.00 98.44 94 ILE A O 1
ATOM 732 N N . THR A 1 95 ? 0.488 6.658 12.417 1.00 97.56 95 THR A N 1
ATOM 733 C CA . THR A 1 95 ? 1.110 7.627 11.494 1.00 97.56 95 THR A CA 1
ATOM 734 C C . THR A 1 95 ? 2.264 7.025 10.686 1.00 97.56 95 THR A C 1
ATOM 736 O O . THR A 1 95 ? 2.939 7.717 9.927 1.00 97.56 95 THR A O 1
ATOM 739 N N . SER A 1 96 ? 2.557 5.732 10.863 1.00 97.38 96 SER A N 1
ATOM 740 C CA . SER A 1 96 ? 3.748 5.105 10.275 1.00 97.38 96 SER A CA 1
ATOM 741 C C . SER A 1 96 ? 3.705 5.048 8.746 1.00 97.38 96 SER A C 1
ATOM 743 O O . SER A 1 96 ? 4.757 5.107 8.125 1.00 97.38 96 SER A O 1
ATOM 745 N N . VAL A 1 97 ? 2.518 4.996 8.131 1.00 97.94 97 VAL A N 1
ATOM 746 C CA . VAL A 1 97 ? 2.374 5.064 6.665 1.00 97.94 97 VAL A CA 1
ATOM 747 C C . VAL A 1 97 ? 2.550 6.495 6.162 1.00 97.94 97 VAL A C 1
ATOM 749 O O . VAL A 1 97 ? 3.323 6.705 5.232 1.00 97.94 97 VAL A O 1
ATOM 752 N N . ALA A 1 98 ? 1.925 7.488 6.806 1.00 96.69 98 ALA A N 1
ATOM 753 C CA . ALA A 1 98 ? 2.129 8.908 6.494 1.00 96.69 98 ALA A CA 1
ATOM 754 C C . ALA A 1 98 ? 3.612 9.317 6.537 1.00 96.69 98 ALA A C 1
ATOM 756 O O . ALA A 1 98 ? 4.083 10.084 5.701 1.00 96.69 98 ALA A O 1
ATOM 757 N N . ASN A 1 99 ? 4.368 8.771 7.491 1.00 95.31 99 ASN A N 1
ATOM 758 C CA . ASN A 1 99 ? 5.784 9.080 7.688 1.00 95.31 99 ASN A CA 1
ATOM 759 C C . ASN A 1 99 ? 6.736 8.324 6.747 1.00 95.31 99 ASN A C 1
ATOM 761 O O . ASN A 1 99 ? 7.958 8.452 6.897 1.00 95.31 99 ASN A O 1
ATOM 765 N N . MET A 1 100 ? 6.229 7.497 5.828 1.00 95.44 100 MET A N 1
ATOM 766 C CA . MET A 1 100 ? 7.076 6.838 4.837 1.00 95.44 100 MET A CA 1
ATOM 767 C C . MET A 1 100 ? 7.705 7.883 3.907 1.00 95.44 100 MET A C 1
ATOM 769 O O . MET A 1 100 ? 7.025 8.824 3.493 1.00 95.44 100 MET A O 1
ATOM 773 N N . PRO A 1 101 ? 8.989 7.736 3.547 1.00 93.69 101 PRO A N 1
ATOM 774 C CA . PRO A 1 101 ? 9.615 8.635 2.592 1.00 93.69 101 PRO A CA 1
ATOM 775 C C . PRO A 1 101 ? 9.013 8.503 1.190 1.00 93.69 101 PRO A C 1
ATOM 777 O O . PRO A 1 101 ? 8.630 7.416 0.753 1.00 93.69 101 PRO A O 1
ATOM 780 N N . ASN A 1 102 ? 9.015 9.618 0.466 1.00 95.25 102 ASN A N 1
ATOM 781 C CA . ASN A 1 102 ? 8.723 9.675 -0.962 1.00 95.25 102 ASN A CA 1
ATOM 782 C C . ASN A 1 102 ? 10.035 9.787 -1.753 1.00 95.25 102 ASN A C 1
ATOM 784 O O . ASN A 1 102 ? 11.038 10.255 -1.216 1.00 95.25 102 ASN A O 1
ATOM 788 N N . HIS A 1 103 ? 10.025 9.381 -3.020 1.00 94.50 103 HIS A N 1
ATOM 789 C CA . HIS A 1 103 ? 11.192 9.419 -3.906 1.00 94.50 103 HIS A CA 1
ATOM 790 C C . HIS A 1 103 ? 10.846 10.170 -5.184 1.00 94.50 103 HIS A C 1
ATOM 792 O O . HIS A 1 103 ? 9.679 10.239 -5.559 1.00 94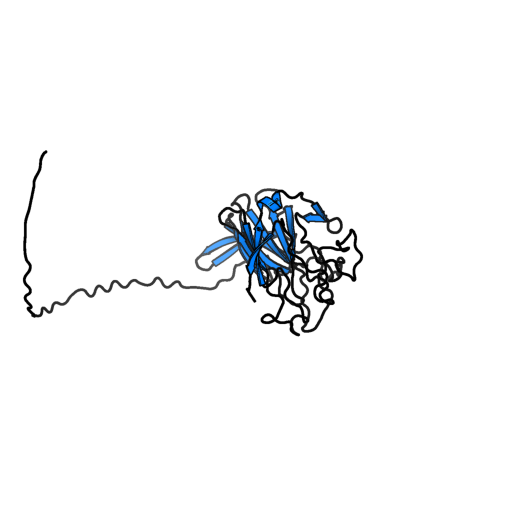.50 103 HIS A O 1
ATOM 798 N N . ASP A 1 104 ? 11.833 10.757 -5.839 1.00 92.62 104 ASP A N 1
ATOM 799 C CA . ASP A 1 104 ? 11.662 11.350 -7.157 1.00 92.62 104 ASP A CA 1
ATOM 800 C C . ASP A 1 104 ? 11.728 10.287 -8.256 1.00 92.62 104 ASP A C 1
ATOM 802 O O . ASP A 1 104 ? 12.116 9.141 -8.019 1.00 92.62 104 ASP A O 1
ATOM 806 N N . ASP A 1 105 ? 11.309 10.646 -9.472 1.00 89.88 105 ASP A N 1
ATOM 807 C CA . ASP A 1 105 ? 11.225 9.672 -10.568 1.00 89.88 105 ASP A CA 1
ATOM 808 C C . ASP A 1 105 ? 12.594 9.155 -11.032 1.00 89.88 105 ASP A C 1
ATOM 810 O O . ASP A 1 105 ? 12.629 8.194 -11.792 1.00 89.88 105 ASP A O 1
ATOM 814 N N . ASP A 1 106 ? 13.698 9.736 -10.547 1.00 88.88 106 ASP A N 1
ATOM 815 C CA . ASP A 1 106 ? 15.082 9.262 -10.696 1.00 88.88 106 ASP A CA 1
ATOM 816 C C . ASP A 1 106 ? 15.530 8.288 -9.582 1.00 88.88 106 ASP A C 1
ATOM 818 O O . ASP A 1 106 ? 16.675 7.839 -9.565 1.00 88.88 106 ASP A O 1
ATOM 822 N N . GLY A 1 107 ? 14.628 7.962 -8.652 1.00 91.00 107 GLY A N 1
ATOM 823 C CA . GLY A 1 107 ? 14.852 7.066 -7.519 1.00 91.00 107 GLY A CA 1
ATOM 824 C C . GLY A 1 107 ? 15.493 7.727 -6.299 1.00 91.00 107 GLY A C 1
ATOM 825 O O . GLY A 1 107 ? 15.684 7.074 -5.271 1.00 91.00 107 GLY A O 1
ATOM 826 N N . THR A 1 108 ? 15.824 9.019 -6.363 1.00 92.12 108 THR A N 1
ATOM 827 C CA . THR A 1 108 ? 16.404 9.728 -5.220 1.00 92.12 108 THR A CA 1
ATOM 828 C C . THR A 1 108 ? 15.352 10.041 -4.160 1.00 92.12 108 THR A C 1
ATOM 830 O O . THR A 1 108 ? 14.173 10.218 -4.444 1.00 92.12 108 THR A O 1
ATOM 833 N N . LEU A 1 109 ? 15.765 10.101 -2.893 1.00 92.81 109 LEU A N 1
ATOM 834 C CA . LEU A 1 109 ? 14.864 10.443 -1.794 1.00 92.81 109 LEU A CA 1
ATOM 835 C C . LEU A 1 109 ? 14.390 11.893 -1.910 1.00 92.81 109 LEU A C 1
ATOM 837 O O . LEU A 1 109 ? 15.198 12.824 -1.870 1.00 92.81 109 LEU A O 1
ATOM 841 N N . ASN A 1 110 ? 13.074 12.084 -1.915 1.00 91.31 110 ASN A N 1
ATOM 842 C CA . ASN A 1 110 ? 12.480 13.404 -1.854 1.00 91.31 110 ASN A CA 1
ATOM 843 C C . ASN A 1 110 ? 12.410 13.881 -0.395 1.00 91.31 110 ASN A C 1
ATOM 845 O O . ASN A 1 110 ? 11.734 13.299 0.454 1.00 91.31 110 ASN A O 1
ATOM 849 N N . THR A 1 111 ? 13.118 14.973 -0.105 1.00 88.94 111 THR A N 1
ATOM 850 C CA . THR A 1 111 ? 13.209 15.571 1.239 1.00 88.94 111 THR A CA 1
ATOM 851 C C . THR A 1 111 ? 12.442 16.890 1.366 1.00 88.94 111 THR A C 1
ATOM 853 O O . THR A 1 111 ? 12.616 17.623 2.343 1.00 88.94 111 THR A O 1
ATOM 856 N N . ALA A 1 112 ? 11.586 17.222 0.393 1.00 86.88 112 ALA A N 1
ATOM 857 C CA . ALA A 1 112 ? 10.810 18.453 0.413 1.00 86.88 112 ALA A CA 1
ATOM 858 C C . ALA A 1 112 ? 9.848 18.461 1.609 1.00 86.88 112 ALA A C 1
ATOM 860 O O . ALA A 1 112 ? 9.015 17.571 1.773 1.00 86.88 112 ALA A O 1
ATOM 861 N N . SER A 1 113 ? 9.921 19.507 2.434 1.00 78.81 113 SER A N 1
ATOM 862 C CA . SER A 1 113 ? 9.165 19.600 3.691 1.00 78.81 113 SER A CA 1
ATOM 863 C C . SER A 1 113 ? 7.644 19.527 3.522 1.00 78.81 113 SER A C 1
ATOM 865 O O . SER A 1 113 ? 6.960 19.113 4.449 1.00 78.81 113 SER A O 1
ATOM 867 N N . GLY A 1 114 ? 7.112 19.896 2.351 1.00 81.62 114 GLY A N 1
ATOM 868 C CA . GLY A 1 114 ? 5.684 19.785 2.028 1.00 81.62 114 GLY A CA 1
ATOM 869 C C . GLY A 1 114 ? 5.202 18.369 1.690 1.00 81.62 114 GLY A C 1
ATOM 870 O O . GLY A 1 114 ? 4.006 18.182 1.507 1.00 81.62 114 GLY A O 1
ATOM 871 N N . LEU A 1 115 ? 6.109 17.393 1.588 1.00 81.81 115 LEU A N 1
ATOM 872 C CA . LEU A 1 115 ? 5.810 15.986 1.288 1.00 81.81 115 LEU A CA 1
ATOM 873 C C . LEU A 1 115 ? 6.208 15.042 2.433 1.00 81.81 115 LEU A C 1
ATOM 875 O O . LEU A 1 115 ? 5.874 13.860 2.400 1.00 81.81 115 LEU A O 1
ATOM 879 N N . VAL A 1 116 ? 6.908 15.550 3.451 1.00 83.00 116 VAL A N 1
ATOM 880 C CA . VAL A 1 116 ? 7.222 14.797 4.672 1.00 83.00 116 VAL A CA 1
ATOM 881 C C . VAL A 1 116 ? 5.950 14.644 5.503 1.00 83.00 116 VAL A C 1
ATOM 883 O O . VAL A 1 116 ? 5.288 15.635 5.802 1.00 83.00 116 VAL A O 1
ATOM 886 N N . GLY A 1 117 ? 5.629 13.411 5.900 1.00 88.50 117 GLY A N 1
ATOM 887 C CA . GLY A 1 117 ? 4.400 13.114 6.641 1.00 88.50 117 GLY A CA 1
ATOM 888 C C . GLY A 1 117 ? 3.159 12.992 5.752 1.00 88.50 117 GLY A C 1
ATOM 889 O O . GLY A 1 117 ? 2.047 13.046 6.265 1.00 88.50 117 GLY A O 1
ATOM 890 N N . PHE A 1 118 ? 3.337 12.849 4.434 1.00 93.19 118 PHE A N 1
ATOM 891 C CA . PHE A 1 118 ? 2.252 12.621 3.488 1.00 93.19 118 PHE A CA 1
ATOM 892 C C . PHE A 1 118 ? 2.548 11.387 2.642 1.00 93.19 118 PHE A C 1
ATOM 894 O O . PHE A 1 118 ? 3.531 11.337 1.900 1.00 93.19 118 PHE A O 1
ATOM 901 N N . ARG A 1 119 ? 1.640 10.416 2.686 1.00 95.75 119 ARG A N 1
ATOM 902 C CA . ARG A 1 119 ? 1.659 9.255 1.796 1.00 95.75 119 ARG A CA 1
ATOM 903 C C . ARG A 1 119 ? 0.252 8.997 1.294 1.00 95.75 119 ARG A C 1
ATOM 905 O O . ARG A 1 119 ? -0.678 8.964 2.092 1.00 95.75 119 ARG A O 1
ATOM 912 N N . GLN A 1 120 ? 0.071 8.838 -0.013 1.00 96.44 120 GLN A N 1
ATOM 913 C CA . GLN A 1 120 ? -1.260 8.569 -0.542 1.00 96.44 120 GLN A CA 1
ATOM 914 C C . GLN A 1 120 ? -1.720 7.197 -0.067 1.00 96.44 120 GLN A C 1
ATOM 916 O O . GLN A 1 120 ? -1.052 6.218 -0.375 1.00 96.44 120 GLN A O 1
ATOM 921 N N . VAL A 1 121 ? -2.852 7.109 0.626 1.00 97.75 121 VAL A N 1
ATOM 922 C CA . VAL A 1 121 ? -3.497 5.835 0.961 1.00 97.75 121 VAL A CA 1
ATOM 923 C C . VAL A 1 121 ? -4.859 5.760 0.299 1.00 97.75 121 VAL A C 1
ATOM 925 O O . VAL A 1 121 ? -5.696 6.650 0.441 1.00 97.75 121 VAL A O 1
ATOM 928 N N . THR A 1 122 ? -5.074 4.664 -0.413 1.00 96.00 122 THR A N 1
ATOM 929 C CA . THR A 1 122 ? -6.274 4.382 -1.215 1.00 96.00 122 THR A CA 1
ATOM 930 C C . THR A 1 122 ? -6.967 3.093 -0.789 1.00 96.00 122 THR A C 1
ATOM 932 O O . THR A 1 122 ? -8.126 2.890 -1.131 1.00 96.00 122 THR A O 1
ATOM 935 N N . GLY A 1 123 ? -6.290 2.230 -0.030 1.00 97.50 123 GLY A N 1
ATOM 936 C CA . GLY A 1 123 ? -6.815 0.937 0.387 1.00 97.50 123 GLY A CA 1
ATOM 937 C C . GLY A 1 123 ? -6.381 0.576 1.800 1.00 97.50 123 GLY A C 1
ATOM 938 O O . GLY A 1 123 ? -5.219 0.724 2.183 1.00 97.50 123 GLY A O 1
ATOM 939 N N . LEU A 1 124 ? -7.345 0.073 2.564 1.00 98.69 124 LEU A N 1
ATOM 940 C CA . LEU A 1 124 ? -7.178 -0.446 3.913 1.00 98.69 124 LEU A CA 1
ATOM 941 C C . LEU A 1 124 ? -7.925 -1.774 4.009 1.00 98.69 124 LEU A C 1
ATOM 943 O O . LEU A 1 124 ? -9.093 -1.851 3.632 1.00 98.69 124 LEU A O 1
ATOM 947 N N . LEU A 1 125 ? -7.257 -2.791 4.542 1.00 98.81 125 LEU A N 1
ATOM 948 C CA . LEU A 1 125 ? -7.855 -4.078 4.866 1.00 98.81 125 LEU A CA 1
ATOM 949 C C . LEU A 1 125 ? -7.486 -4.461 6.300 1.00 98.81 125 LEU A C 1
ATOM 951 O O . LEU A 1 125 ? -6.307 -4.527 6.645 1.00 98.81 125 LEU A O 1
ATOM 955 N N . VAL A 1 126 ? -8.492 -4.746 7.122 1.00 98.69 126 VAL A N 1
ATOM 956 C CA . VAL A 1 126 ? -8.328 -5.170 8.518 1.00 98.69 126 VAL A CA 1
ATOM 957 C C . VAL A 1 126 ? -8.681 -6.649 8.643 1.00 98.69 126 VAL A C 1
ATOM 959 O O . VAL A 1 126 ? -9.745 -7.090 8.210 1.00 98.69 126 VAL A O 1
ATOM 962 N N . THR A 1 127 ? -7.773 -7.428 9.221 1.00 98.06 127 THR A N 1
ATOM 963 C CA . THR A 1 127 ? -7.877 -8.888 9.364 1.00 98.06 127 THR A CA 1
ATOM 964 C C . THR A 1 127 ? 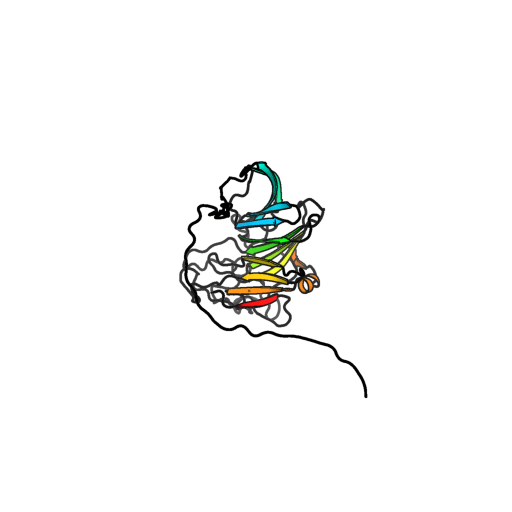-7.405 -9.321 10.758 1.00 98.06 127 THR A C 1
ATOM 966 O O . THR A 1 127 ? -7.316 -8.500 11.673 1.00 98.06 127 THR A O 1
ATOM 969 N N . GLY A 1 128 ? -7.080 -10.603 10.935 1.00 96.31 128 GLY A N 1
ATOM 970 C CA . GLY A 1 128 ? -6.563 -11.139 12.187 1.00 96.31 128 GLY A CA 1
ATOM 971 C C . GLY A 1 128 ? -7.682 -11.529 13.147 1.00 96.31 128 GLY A C 1
ATOM 972 O O . GLY A 1 128 ? -8.669 -12.147 12.755 1.00 96.31 128 GLY A O 1
ATOM 973 N N . THR A 1 129 ? -7.506 -11.207 14.424 1.00 97.06 129 THR A N 1
ATOM 974 C CA . THR A 1 129 ? -8.431 -11.579 15.508 1.00 97.06 129 THR A CA 1
ATOM 975 C C . THR A 1 129 ? -8.731 -10.374 16.389 1.00 97.06 129 THR A C 1
ATOM 977 O O . THR A 1 129 ? -7.960 -9.421 16.382 1.00 97.06 129 THR A O 1
ATOM 980 N N . ALA A 1 130 ? -9.783 -10.435 17.209 1.00 96.69 130 ALA A N 1
ATOM 981 C CA . ALA A 1 130 ? -10.131 -9.358 18.141 1.00 96.69 130 ALA A CA 1
ATOM 982 C C . ALA A 1 130 ? -8.965 -8.925 19.051 1.00 96.69 130 ALA A C 1
ATOM 984 O O . ALA A 1 130 ? -8.832 -7.759 19.398 1.00 96.69 130 ALA A O 1
ATOM 985 N N . THR A 1 131 ? -8.097 -9.861 19.446 1.00 95.69 131 THR A N 1
ATOM 986 C CA . THR A 1 131 ? -6.942 -9.564 20.309 1.00 95.69 131 THR A CA 1
ATOM 987 C C . THR A 1 131 ? -5.681 -9.200 19.535 1.00 95.69 131 THR A C 1
ATOM 989 O O . THR A 1 131 ? -4.760 -8.642 20.117 1.00 95.69 131 THR A O 1
ATOM 992 N N . ASN A 1 132 ? -5.611 -9.572 18.255 1.00 96.06 132 ASN A N 1
ATOM 993 C CA . ASN A 1 132 ? -4.468 -9.328 17.377 1.00 96.06 132 ASN A CA 1
ATOM 994 C C . ASN A 1 132 ? -4.986 -8.931 15.987 1.00 96.06 132 ASN A C 1
ATOM 996 O O . ASN A 1 132 ? -4.973 -9.762 15.067 1.00 96.06 132 ASN A O 1
ATOM 1000 N N . PRO A 1 133 ? -5.519 -7.709 15.839 1.00 98.12 133 PRO A N 1
ATOM 1001 C CA . PRO A 1 133 ? -5.873 -7.181 14.533 1.00 98.12 133 PRO A CA 1
ATOM 1002 C C . PRO A 1 133 ? -4.608 -6.980 13.687 1.00 98.12 133 PRO A C 1
ATOM 1004 O O . PRO A 1 133 ? -3.530 -6.667 14.200 1.00 98.12 133 PRO A O 1
ATOM 1007 N N . VAL A 1 134 ? -4.745 -7.160 12.375 1.00 98.44 134 VAL A N 1
ATOM 1008 C CA . VAL A 1 134 ? -3.670 -6.954 11.393 1.00 98.44 134 VAL A CA 1
ATOM 1009 C C . VAL A 1 134 ? -4.181 -6.021 10.309 1.00 98.44 134 VAL A C 1
ATOM 1011 O O . VAL A 1 134 ? -5.208 -6.316 9.693 1.00 98.44 134 VAL A O 1
ATOM 1014 N N . LEU A 1 135 ? -3.467 -4.924 10.055 1.00 98.81 135 LEU A N 1
ATOM 1015 C CA . LEU A 1 135 ? -3.780 -4.022 8.949 1.00 98.81 135 LEU A CA 1
ATOM 1016 C C . LEU A 1 135 ? -2.891 -4.333 7.757 1.00 98.81 135 LEU A C 1
ATOM 1018 O O . LEU A 1 135 ? -1.679 -4.495 7.906 1.00 98.81 135 LEU A O 1
ATOM 1022 N N . TYR A 1 136 ? -3.494 -4.298 6.579 1.00 98.88 136 TYR A N 1
ATOM 1023 C CA . TYR A 1 136 ? -2.808 -4.117 5.313 1.00 98.88 136 TYR A CA 1
ATOM 1024 C C . TYR A 1 136 ? -3.194 -2.754 4.749 1.00 98.88 136 TYR A C 1
ATOM 1026 O O . TYR A 1 136 ? -4.379 -2.413 4.707 1.00 98.88 136 TYR A O 1
ATOM 1034 N N . VAL A 1 137 ? -2.202 -1.979 4.318 1.00 98.88 137 VAL A N 1
ATOM 1035 C CA . VAL A 1 137 ? -2.393 -0.633 3.768 1.00 98.88 137 VAL A CA 1
ATOM 1036 C C . VAL A 1 137 ? -1.700 -0.547 2.415 1.00 98.88 137 VAL A C 1
ATOM 1038 O O . VAL A 1 137 ? -0.515 -0.861 2.306 1.00 98.88 137 VAL A O 1
ATOM 1041 N N . SER A 1 138 ? -2.438 -0.137 1.384 1.00 98.62 138 SER A N 1
ATOM 1042 C CA . SER A 1 138 ? -1.881 0.157 0.065 1.00 98.62 138 SER A CA 1
ATOM 1043 C C . SER A 1 138 ? -1.592 1.652 -0.019 1.00 98.62 138 SER A C 1
ATOM 1045 O O . SER A 1 138 ? -2.486 2.474 0.212 1.00 98.62 138 SER A O 1
ATOM 1047 N N . SER A 1 139 ? -0.347 2.005 -0.333 1.00 98.25 139 SER A N 1
ATOM 1048 C CA . SER A 1 139 ? 0.099 3.395 -0.340 1.00 98.25 139 SER A CA 1
ATOM 1049 C C . SER A 1 139 ? 0.978 3.756 -1.535 1.00 98.25 139 SER A C 1
ATOM 1051 O O . SER A 1 139 ? 1.519 2.877 -2.204 1.00 98.25 139 SER A O 1
ATOM 1053 N N . SER A 1 140 ? 1.113 5.053 -1.816 1.00 97.06 140 SER A N 1
ATOM 1054 C CA . SER A 1 140 ? 1.879 5.573 -2.951 1.00 97.06 140 SER A CA 1
ATOM 1055 C C . SER A 1 140 ? 2.310 7.028 -2.750 1.00 97.06 140 SER A C 1
ATOM 1057 O O . SER A 1 140 ? 1.978 7.644 -1.735 1.00 97.06 140 SER A O 1
ATOM 1059 N N . ASP A 1 141 ? 3.065 7.582 -3.699 1.00 94.62 141 ASP A N 1
ATOM 1060 C CA . ASP A 1 141 ? 3.464 8.990 -3.665 1.00 94.62 141 ASP A CA 1
ATOM 1061 C C . ASP A 1 141 ? 2.224 9.909 -3.671 1.00 94.62 141 ASP A C 1
ATOM 1063 O O . ASP A 1 141 ? 1.312 9.679 -4.473 1.00 94.62 141 ASP A O 1
ATOM 1067 N N . PRO A 1 142 ? 2.142 10.925 -2.788 1.00 93.88 142 PRO A N 1
ATOM 1068 C CA . PRO A 1 142 ? 0.987 11.818 -2.684 1.00 93.88 142 PRO A CA 1
ATOM 1069 C C . PRO A 1 142 ? 0.891 12.862 -3.796 1.00 93.88 142 PRO A C 1
ATOM 1071 O O . PRO A 1 142 ? -0.149 13.516 -3.901 1.00 93.88 142 PRO A O 1
ATOM 1074 N N . ARG A 1 143 ? 1.941 13.055 -4.601 1.00 93.19 143 ARG A N 1
ATOM 1075 C CA . ARG A 1 143 ? 1.931 14.043 -5.680 1.00 93.19 143 ARG A CA 1
ATOM 1076 C C . ARG A 1 143 ? 0.983 13.625 -6.797 1.00 93.19 143 ARG A C 1
ATOM 1078 O O . ARG A 1 143 ? 0.834 12.445 -7.114 1.00 93.19 143 ARG A O 1
ATOM 1085 N N . ILE A 1 144 ? 0.349 14.631 -7.384 1.00 91.12 144 ILE A N 1
ATOM 1086 C CA . ILE A 1 144 ? -0.551 14.517 -8.526 1.00 91.12 144 ILE A CA 1
ATOM 1087 C C . ILE A 1 144 ? -0.103 15.592 -9.507 1.00 91.12 144 ILE A C 1
ATOM 1089 O O . ILE A 1 144 ? -0.136 16.772 -9.157 1.00 91.12 144 ILE A O 1
ATOM 1093 N N . ASN A 1 145 ? 0.344 15.186 -10.690 1.00 88.69 145 ASN A N 1
ATOM 1094 C CA . ASN A 1 145 ? 0.738 16.124 -11.732 1.00 88.69 145 ASN A CA 1
ATOM 1095 C C . ASN A 1 145 ? -0.482 16.697 -12.444 1.00 88.69 145 ASN A C 1
ATOM 1097 O O . ASN A 1 145 ? -1.498 16.016 -12.598 1.00 88.69 145 ASN A O 1
ATOM 1101 N N . ASP A 1 146 ? -0.344 17.927 -12.934 1.00 86.62 146 ASP A N 1
ATOM 1102 C CA . ASP A 1 146 ? -1.316 18.489 -13.859 1.00 86.62 146 ASP A CA 1
ATOM 1103 C C . ASP A 1 146 ? -1.235 17.782 -15.230 1.00 86.62 146 ASP A C 1
ATOM 1105 O O . ASP A 1 146 ? -0.188 17.239 -15.609 1.00 86.62 146 ASP A O 1
ATOM 1109 N N . PRO A 1 147 ? -2.326 17.795 -16.017 1.00 84.06 147 PRO A N 1
ATOM 1110 C CA . PRO A 1 147 ? -2.340 17.242 -17.365 1.00 84.06 147 PRO A CA 1
ATOM 1111 C C . PRO A 1 147 ? -1.157 17.710 -18.225 1.00 84.06 147 PRO A C 1
ATOM 1113 O O . PRO A 1 147 ? -0.924 18.905 -18.411 1.00 84.06 147 PRO A O 1
ATOM 1116 N N . GLY A 1 148 ? -0.443 16.747 -18.803 1.00 77.56 148 GLY A N 1
ATOM 1117 C CA . GLY A 1 148 ? 0.704 16.961 -19.680 1.00 77.56 148 GLY A CA 1
ATOM 1118 C C . GLY A 1 148 ? 2.029 17.198 -18.960 1.00 77.56 148 GLY A C 1
ATOM 1119 O O . GLY A 1 148 ? 3.050 17.291 -19.640 1.00 77.56 148 GLY A O 1
ATOM 1120 N N . GLU A 1 149 ? 2.039 17.282 -17.629 1.00 79.69 149 GLU A N 1
ATOM 1121 C CA . GLU A 1 149 ? 3.273 17.439 -16.869 1.00 79.69 149 GLU A CA 1
ATOM 1122 C C . GLU A 1 149 ? 3.953 16.100 -16.573 1.00 79.69 149 GLU A C 1
ATOM 1124 O O . GLU A 1 149 ? 3.317 15.103 -16.222 1.00 79.69 149 GLU A O 1
ATOM 1129 N N . THR A 1 150 ? 5.283 16.112 -16.637 1.00 70.12 150 THR A N 1
ATOM 1130 C CA . THR A 1 150 ? 6.144 14.983 -16.274 1.00 70.12 150 THR A CA 1
ATOM 1131 C C . THR A 1 150 ? 7.004 15.297 -15.047 1.00 70.12 150 THR A C 1
ATOM 1133 O O . THR A 1 150 ? 8.163 14.909 -14.965 1.00 70.12 150 THR A O 1
ATOM 1136 N N . GLN A 1 151 ? 6.444 16.036 -14.073 1.00 69.69 151 GLN A N 1
ATOM 1137 C CA . GLN A 1 151 ? 7.137 16.345 -12.811 1.00 69.69 151 GLN A CA 1
ATOM 1138 C C . GLN A 1 151 ? 7.730 15.070 -12.194 1.00 69.69 151 GLN A C 1
ATOM 1140 O O . GLN A 1 151 ? 7.122 14.002 -12.333 1.00 69.69 151 GLN A O 1
ATOM 1145 N N . PRO A 1 152 ? 8.841 15.179 -11.445 1.00 79.69 152 PRO A N 1
ATOM 1146 C CA . PRO A 1 152 ? 9.645 14.029 -11.056 1.00 79.69 152 PRO A CA 1
ATOM 1147 C C . PRO A 1 152 ? 9.039 13.288 -9.855 1.00 79.69 152 PRO A C 1
ATOM 1149 O O . PRO A 1 152 ? 9.693 13.155 -8.828 1.00 79.69 152 PRO A O 1
ATOM 1152 N N . LEU A 1 153 ? 7.788 12.832 -9.930 1.00 90.62 153 LEU A N 1
ATOM 1153 C CA . LEU A 1 153 ? 7.229 11.924 -8.928 1.00 90.62 153 LEU A CA 1
ATOM 1154 C C . LEU A 1 153 ? 7.529 10.473 -9.272 1.00 90.62 153 LEU A C 1
ATOM 1156 O O . LEU A 1 153 ? 7.541 10.093 -10.437 1.00 90.62 153 LEU A O 1
ATOM 1160 N N . ASP A 1 154 ? 7.726 9.655 -8.245 1.00 94.00 154 ASP A N 1
ATOM 1161 C CA . ASP A 1 154 ? 8.082 8.252 -8.405 1.00 94.00 154 ASP A CA 1
ATOM 1162 C C . ASP A 1 154 ? 6.915 7.398 -8.931 1.00 94.00 154 ASP A C 1
ATOM 1164 O O . ASP A 1 154 ? 5.927 7.111 -8.236 1.00 94.00 154 ASP A O 1
ATOM 1168 N N . THR A 1 155 ? 7.075 6.935 -10.171 1.00 94.25 155 THR A N 1
ATOM 1169 C CA . THR A 1 155 ? 6.103 6.079 -10.864 1.00 94.25 155 THR A CA 1
ATOM 1170 C C . THR A 1 155 ? 6.172 4.586 -10.508 1.00 94.25 155 THR A C 1
ATOM 1172 O O . THR A 1 155 ? 5.340 3.814 -10.983 1.00 94.25 155 THR A O 1
ATOM 1175 N N . ASN A 1 156 ? 7.077 4.192 -9.608 1.00 96.00 156 ASN A N 1
ATOM 1176 C CA . ASN A 1 156 ? 7.151 2.890 -8.930 1.00 96.00 156 ASN A CA 1
ATOM 1177 C C . ASN A 1 156 ? 6.806 2.991 -7.430 1.00 96.00 156 ASN A C 1
ATOM 1179 O O . ASN A 1 156 ? 7.082 2.088 -6.639 1.00 96.00 156 ASN A O 1
ATOM 1183 N N . SER A 1 157 ? 6.190 4.087 -6.995 1.00 96.81 157 SER A N 1
ATOM 1184 C CA . SER A 1 157 ? 6.009 4.351 -5.566 1.00 96.81 157 SER A CA 1
ATOM 1185 C C . SER A 1 157 ? 4.955 3.486 -4.869 1.00 96.81 157 SER A C 1
ATOM 1187 O O . SER A 1 157 ? 4.724 3.688 -3.682 1.00 96.81 157 SER A O 1
ATOM 1189 N N . GLY A 1 158 ? 4.269 2.554 -5.530 1.00 97.94 158 GLY A N 1
ATOM 1190 C CA . GLY A 1 158 ? 3.275 1.700 -4.880 1.00 97.94 158 GLY A CA 1
ATOM 1191 C C . GLY A 1 158 ? 3.901 0.756 -3.841 1.00 97.94 158 GLY A C 1
ATOM 1192 O O . GLY A 1 158 ? 4.860 0.034 -4.131 1.00 97.94 158 GLY A O 1
ATOM 1193 N N . VAL A 1 159 ? 3.345 0.738 -2.626 1.00 98.75 159 VAL A N 1
ATOM 1194 C CA . VAL A 1 159 ? 3.793 -0.111 -1.509 1.00 98.75 159 VAL A CA 1
ATOM 1195 C C . VAL A 1 159 ? 2.608 -0.746 -0.785 1.00 98.75 159 VAL A C 1
ATOM 1197 O O . VAL A 1 159 ? 1.654 -0.061 -0.418 1.00 98.75 159 VAL A O 1
ATOM 1200 N N . VAL A 1 160 ? 2.699 -2.051 -0.520 1.00 98.88 160 VAL A N 1
ATOM 1201 C CA . VAL A 1 160 ? 1.786 -2.761 0.389 1.00 98.88 160 VAL A CA 1
ATOM 1202 C C . VAL A 1 160 ? 2.471 -2.936 1.734 1.00 98.88 160 VAL A C 1
ATOM 1204 O O . VAL A 1 160 ? 3.462 -3.660 1.830 1.00 98.88 160 VAL A O 1
ATOM 1207 N N . SER A 1 161 ? 1.926 -2.323 2.777 1.00 98.81 161 SER A N 1
ATOM 1208 C CA . SER A 1 161 ? 2.453 -2.396 4.141 1.00 98.81 161 SER A CA 1
ATOM 1209 C C . SER A 1 161 ? 1.560 -3.263 5.026 1.00 98.81 161 SER A C 1
ATOM 1211 O O . SER A 1 161 ? 0.338 -3.245 4.892 1.00 98.81 161 SER A O 1
ATOM 1213 N N . ARG A 1 162 ? 2.167 -4.005 5.957 1.00 98.81 162 ARG A N 1
ATOM 1214 C CA . ARG A 1 162 ? 1.488 -4.728 7.039 1.00 98.81 162 ARG A CA 1
ATOM 1215 C C . ARG A 1 162 ? 1.823 -4.079 8.375 1.00 98.81 162 ARG A C 1
ATOM 1217 O O . ARG A 1 162 ? 3.001 -3.902 8.689 1.00 98.81 162 ARG A O 1
ATOM 1224 N N . ILE A 1 163 ? 0.794 -3.768 9.161 1.00 98.81 163 ILE A N 1
ATOM 1225 C CA . ILE A 1 163 ? 0.928 -3.158 10.486 1.00 98.81 163 ILE A CA 1
ATOM 1226 C C . ILE A 1 163 ? 0.311 -4.086 11.528 1.00 98.81 163 ILE A C 1
ATOM 1228 O O . ILE A 1 163 ? -0.848 -4.490 11.414 1.00 98.81 163 ILE A O 1
ATOM 1232 N N . THR A 1 164 ? 1.091 -4.425 12.549 1.00 98.44 164 THR A N 1
ATOM 1233 C CA . THR A 1 164 ? 0.676 -5.311 13.643 1.00 98.44 164 THR A CA 1
ATOM 1234 C C . THR A 1 164 ? 1.011 -4.698 14.990 1.00 98.44 164 THR A C 1
ATOM 1236 O O . THR A 1 164 ? 2.080 -4.109 15.168 1.00 98.44 164 THR A O 1
ATOM 1239 N N . GLN A 1 165 ? 0.131 -4.879 15.969 1.00 97.31 165 GLN A N 1
ATOM 1240 C CA . GLN A 1 165 ? 0.407 -4.481 17.346 1.00 97.31 165 GLN A CA 1
ATOM 1241 C C . GLN A 1 165 ? 1.594 -5.280 17.903 1.00 97.31 165 GLN A C 1
ATOM 1243 O O . GLN A 1 165 ? 1.674 -6.495 17.732 1.00 97.31 165 GLN A O 1
ATOM 1248 N N . THR A 1 166 ? 2.517 -4.602 18.582 1.00 96.00 166 THR A N 1
ATOM 1249 C CA . THR A 1 166 ? 3.589 -5.258 19.356 1.00 96.00 166 THR A CA 1
ATOM 1250 C C . THR A 1 166 ? 3.155 -5.517 20.797 1.00 96.00 166 THR A C 1
ATOM 1252 O O . THR A 1 166 ? 3.637 -6.451 21.434 1.00 96.00 166 THR A O 1
ATOM 1255 N N . THR A 1 167 ? 2.213 -4.711 21.293 1.00 94.62 167 THR A N 1
ATOM 1256 C CA . THR A 1 167 ? 1.539 -4.874 22.581 1.00 94.62 167 THR A CA 1
ATOM 1257 C C . THR A 1 167 ? 0.032 -4.965 22.326 1.00 94.62 167 THR A C 1
ATOM 1259 O O . THR A 1 167 ? -0.525 -4.017 21.774 1.00 94.62 167 THR A O 1
ATOM 1262 N N . PRO A 1 168 ? -0.642 -6.069 22.701 1.00 91.88 168 PRO A N 1
ATOM 1263 C CA . PRO A 1 168 ? -2.070 -6.235 22.444 1.00 91.88 168 PRO A CA 1
ATOM 1264 C C . PRO A 1 168 ? -2.911 -5.082 22.998 1.00 91.88 168 PRO A C 1
ATOM 1266 O O . PRO A 1 168 ? -2.721 -4.655 24.138 1.00 91.88 168 PRO A O 1
ATOM 1269 N N . GLY A 1 169 ? -3.863 -4.611 22.196 1.00 90.94 169 GLY A N 1
ATOM 1270 C CA . GLY A 1 169 ? -4.810 -3.566 22.584 1.00 90.94 169 GLY A CA 1
ATOM 1271 C C . GLY A 1 169 ? -4.311 -2.134 22.391 1.00 90.94 169 GLY A C 1
ATOM 1272 O O . GLY A 1 169 ? -5.070 -1.212 22.677 1.00 90.94 169 GLY A O 1
ATOM 1273 N N . THR A 1 170 ? -3.089 -1.929 21.889 1.00 95.06 170 THR A N 1
ATOM 1274 C CA . THR A 1 170 ? -2.613 -0.599 21.492 1.00 95.06 170 THR A CA 1
ATOM 1275 C C . THR A 1 170 ? -1.810 -0.624 20.197 1.00 95.06 170 THR A C 1
ATOM 1277 O O . THR A 1 170 ? -1.052 -1.553 19.916 1.00 95.06 170 THR A O 1
ATOM 1280 N N . TRP A 1 171 ? -1.959 0.438 19.408 1.00 97.50 171 TRP A N 1
ATOM 1281 C CA . TRP A 1 171 ? -1.177 0.674 18.197 1.00 97.50 171 TRP A CA 1
ATOM 1282 C C . TRP A 1 171 ? 0.117 1.459 18.433 1.00 97.50 171 TRP A C 1
ATOM 1284 O O . TRP A 1 171 ? 0.951 1.561 17.525 1.00 97.50 171 TRP A O 1
ATOM 1294 N N . ALA A 1 172 ? 0.323 1.987 19.643 1.00 95.69 172 ALA A N 1
ATOM 1295 C CA . ALA A 1 172 ? 1.559 2.661 20.012 1.00 95.69 172 ALA A CA 1
ATOM 1296 C C . ALA A 1 172 ? 2.747 1.688 19.929 1.00 95.69 172 ALA A C 1
ATOM 1298 O O . ALA A 1 172 ? 2.740 0.619 20.536 1.00 95.69 172 ALA A O 1
ATOM 1299 N N . GLY A 1 173 ? 3.775 2.056 19.158 1.00 94.25 173 GLY A N 1
ATOM 1300 C CA . GLY A 1 173 ? 4.928 1.183 18.918 1.00 94.25 173 GLY A CA 1
ATOM 1301 C C . GLY A 1 173 ? 4.600 -0.069 18.096 1.00 94.25 173 GLY A C 1
ATOM 1302 O O . GLY A 1 173 ? 5.325 -1.062 18.192 1.00 94.25 173 GLY A O 1
ATOM 1303 N N . SER A 1 174 ? 3.509 -0.051 17.323 1.00 97.75 174 SER A N 1
ATOM 1304 C CA . SER A 1 174 ? 3.193 -1.102 16.352 1.00 97.75 174 SER A CA 1
ATOM 1305 C C . SER A 1 174 ? 4.342 -1.330 15.367 1.00 97.75 174 SER A C 1
ATOM 1307 O O . SER A 1 174 ? 5.149 -0.447 15.076 1.00 97.75 174 SER A O 1
ATOM 1309 N N . GLN A 1 175 ? 4.432 -2.559 14.870 1.00 98.12 175 GLN A N 1
ATOM 1310 C CA . GLN A 1 175 ? 5.401 -2.935 13.857 1.00 98.12 175 GLN A CA 1
ATOM 1311 C C . GLN A 1 175 ? 4.803 -2.668 12.480 1.00 98.12 175 GLN A C 1
ATOM 1313 O O . GLN A 1 175 ? 3.761 -3.222 12.144 1.00 98.12 175 GLN A O 1
ATOM 1318 N N . HIS A 1 176 ? 5.506 -1.867 11.684 1.00 98.50 176 HIS A N 1
ATOM 1319 C CA . HIS A 1 176 ? 5.229 -1.625 10.271 1.00 98.50 176 HIS A CA 1
ATOM 1320 C C . HIS A 1 176 ? 6.281 -2.357 9.437 1.00 98.50 176 HIS A C 1
ATOM 1322 O O . HIS A 1 176 ? 7.478 -2.143 9.628 1.00 98.50 176 HIS A O 1
ATOM 1328 N N . ILE A 1 177 ? 5.842 -3.213 8.512 1.00 98.81 177 ILE A N 1
ATOM 1329 C CA . ILE A 1 177 ? 6.709 -3.862 7.520 1.00 98.81 177 ILE A CA 1
ATOM 1330 C C . ILE A 1 177 ? 6.119 -3.668 6.125 1.00 98.81 177 ILE A C 1
ATOM 1332 O O . ILE A 1 177 ? 4.962 -4.010 5.891 1.00 98.81 177 ILE A O 1
ATOM 1336 N N . ASP A 1 178 ? 6.927 -3.201 5.181 1.00 98.81 178 ASP A N 1
ATOM 1337 C CA . ASP A 1 178 ? 6.557 -3.174 3.769 1.00 98.81 178 ASP A CA 1
ATOM 1338 C C . ASP A 1 178 ? 6.704 -4.576 3.168 1.00 98.81 178 ASP A C 1
ATOM 1340 O O . ASP A 1 178 ? 7.796 -5.147 3.109 1.00 98.81 178 ASP A O 1
ATOM 1344 N N . LEU A 1 179 ? 5.590 -5.162 2.741 1.00 98.81 179 LEU A N 1
ATOM 1345 C CA . LEU A 1 179 ? 5.562 -6.505 2.170 1.00 98.81 179 LEU A CA 1
ATOM 1346 C C . LEU A 1 179 ? 6.061 -6.503 0.728 1.00 98.81 179 LEU A C 1
ATOM 1348 O O . LEU A 1 179 ? 6.911 -7.319 0.388 1.00 98.81 179 LEU A O 1
ATOM 1352 N N . ILE A 1 180 ? 5.559 -5.572 -0.087 1.00 98.69 180 ILE A N 1
ATOM 1353 C CA . ILE A 1 180 ? 5.933 -5.383 -1.493 1.00 98.69 180 ILE A CA 1
ATOM 1354 C C . ILE A 1 180 ? 6.203 -3.896 -1.723 1.00 98.69 180 ILE A C 1
ATOM 1356 O O . ILE A 1 180 ? 5.360 -3.069 -1.371 1.00 98.69 180 ILE A O 1
ATOM 1360 N N . ARG A 1 181 ? 7.335 -3.565 -2.349 1.00 98.50 181 ARG A N 1
ATOM 1361 C CA . ARG A 1 181 ? 7.706 -2.206 -2.781 1.00 98.50 181 ARG A CA 1
ATOM 1362 C C . ARG A 1 181 ? 7.980 -2.166 -4.279 1.00 98.50 181 ARG A C 1
ATOM 1364 O O . ARG A 1 181 ? 8.516 -3.140 -4.801 1.00 98.50 181 ARG A O 1
ATOM 1371 N N . GLY A 1 182 ? 7.698 -1.044 -4.937 1.00 97.56 182 GLY A N 1
ATOM 1372 C CA . GLY A 1 182 ? 7.998 -0.869 -6.362 1.00 97.56 182 GLY A CA 1
ATOM 1373 C C . GLY A 1 182 ? 6.806 -1.123 -7.285 1.00 97.56 182 GLY A C 1
ATOM 1374 O O . GLY A 1 182 ? 7.000 -1.482 -8.439 1.00 97.56 182 GLY A O 1
ATOM 1375 N N . LEU A 1 183 ? 5.569 -1.058 -6.782 1.00 97.88 183 LEU A N 1
ATOM 1376 C CA . LEU A 1 183 ? 4.382 -1.278 -7.614 1.00 97.88 183 LEU A CA 1
ATOM 1377 C C . LEU A 1 183 ? 4.078 -0.025 -8.447 1.00 97.88 183 LEU A C 1
ATOM 1379 O O . LEU A 1 183 ? 4.268 1.094 -7.962 1.00 97.88 183 LEU A O 1
ATOM 1383 N N . PRO A 1 184 ? 3.587 -0.183 -9.684 1.00 95.81 184 PRO A N 1
ATOM 1384 C CA . PRO A 1 184 ? 3.480 0.945 -10.591 1.00 95.81 184 PRO A CA 1
ATOM 1385 C C . PRO A 1 184 ? 2.326 1.885 -10.218 1.00 95.81 184 PRO A C 1
ATOM 1387 O O . PRO A 1 184 ? 1.268 1.451 -9.748 1.00 95.81 184 PRO A O 1
ATOM 1390 N N . ARG A 1 185 ? 2.515 3.174 -10.505 1.00 94.00 185 ARG A N 1
ATOM 1391 C CA . ARG A 1 185 ? 1.478 4.217 -10.492 1.00 94.00 185 ARG A CA 1
ATOM 1392 C C . ARG A 1 185 ? 1.638 5.153 -11.694 1.00 94.00 185 ARG A C 1
ATOM 1394 O O . ARG A 1 185 ? 2.691 5.184 -12.329 1.00 94.00 185 ARG A O 1
ATOM 1401 N N . ASN A 1 186 ? 0.602 5.927 -12.012 1.00 91.56 186 ASN A N 1
ATOM 1402 C CA . ASN A 1 186 ? 0.665 6.904 -13.103 1.00 91.56 186 ASN A CA 1
ATOM 1403 C C . ASN A 1 186 ? 1.241 8.248 -12.610 1.00 91.56 186 ASN A C 1
ATOM 1405 O O . ASN A 1 186 ? 1.656 8.339 -11.473 1.00 91.56 186 ASN A O 1
ATOM 1409 N N . LEU A 1 187 ? 1.284 9.312 -13.402 1.00 90.50 187 LEU A N 1
ATOM 1410 C CA . LEU A 1 187 ? 1.769 10.638 -12.995 1.00 90.50 187 LEU A CA 1
ATOM 1411 C C . LEU A 1 187 ? 0.671 11.494 -12.354 1.00 90.50 187 LEU A C 1
ATOM 1413 O O . LEU A 1 187 ? 0.956 12.498 -11.720 1.00 90.50 187 LEU A O 1
ATOM 1417 N N . GLU A 1 188 ? -0.590 11.095 -12.457 1.00 89.62 188 GLU A N 1
ATOM 1418 C CA . GLU A 1 188 ? -1.702 11.837 -11.869 1.00 89.62 188 GLU A CA 1
ATOM 1419 C C . GLU A 1 188 ? -2.134 11.190 -10.544 1.00 89.62 188 GLU A C 1
ATOM 1421 O O . GLU A 1 188 ? -1.526 11.436 -9.505 1.00 89.62 188 GLU A O 1
ATOM 1426 N N . ASN A 1 189 ? -3.173 10.358 -10.548 1.00 88.50 189 ASN A N 1
ATOM 1427 C CA . ASN A 1 189 ? -3.842 9.868 -9.341 1.00 88.50 189 ASN A CA 1
ATOM 1428 C C . ASN A 1 189 ? -4.230 8.375 -9.397 1.00 88.50 189 ASN A C 1
ATOM 1430 O O . ASN A 1 189 ? -5.007 7.912 -8.562 1.00 88.50 189 ASN A O 1
ATOM 1434 N N . HIS A 1 190 ? -3.706 7.612 -10.359 1.00 93.19 190 HIS A N 1
ATOM 1435 C CA . HIS A 1 190 ? -3.926 6.171 -10.465 1.00 93.19 190 HIS A CA 1
ATOM 1436 C C . HIS A 1 190 ? -2.770 5.412 -9.818 1.00 93.19 190 HIS A C 1
ATOM 1438 O O . HIS A 1 190 ? -1.623 5.519 -10.248 1.00 93.19 190 HIS A O 1
ATOM 1444 N N . SER A 1 191 ? -3.086 4.606 -8.808 1.00 94.75 191 SER A N 1
ATOM 1445 C CA . SER A 1 191 ? -2.120 3.793 -8.071 1.00 94.75 191 SER A CA 1
ATOM 1446 C C . SER A 1 191 ? -2.734 2.450 -7.656 1.00 94.75 191 SER A C 1
ATOM 1448 O O . SER A 1 191 ? -3.849 2.100 -8.056 1.00 94.75 191 SER A O 1
ATOM 1450 N N . ILE A 1 192 ? -2.009 1.682 -6.850 1.00 97.50 192 ILE A N 1
ATOM 1451 C CA . ILE A 1 192 ? -2.547 0.522 -6.143 1.00 97.50 192 ILE A CA 1
ATOM 1452 C C . ILE A 1 192 ? -3.685 0.950 -5.210 1.00 97.50 192 ILE A C 1
ATOM 1454 O O . ILE A 1 192 ? -3.721 2.088 -4.743 1.00 97.50 192 ILE A O 1
ATOM 1458 N N . ASN A 1 193 ? -4.651 0.067 -4.978 1.00 96.12 193 ASN A N 1
ATOM 1459 C CA . ASN A 1 193 ? -5.897 0.408 -4.294 1.00 96.12 193 ASN A CA 1
ATOM 1460 C C . ASN A 1 193 ? -6.373 -0.766 -3.418 1.00 96.12 193 ASN A C 1
ATOM 1462 O O . ASN A 1 193 ? -5.564 -1.433 -2.778 1.00 96.12 193 ASN A O 1
ATOM 1466 N N . GLY A 1 194 ? -7.683 -1.012 -3.369 1.00 96.25 194 GLY A N 1
ATOM 1467 C CA . GLY A 1 194 ? -8.319 -1.986 -2.497 1.00 96.25 194 GLY A CA 1
ATOM 1468 C C . GLY A 1 194 ? -7.667 -3.368 -2.509 1.00 96.25 194 GLY A C 1
ATOM 1469 O O . GLY A 1 194 ? -7.190 -3.867 -3.532 1.00 96.25 194 GLY A O 1
ATOM 1470 N N . MET A 1 195 ? -7.696 -3.993 -1.336 1.00 98.38 195 MET A N 1
ATOM 1471 C CA . MET A 1 195 ? -7.179 -5.333 -1.104 1.00 98.38 195 MET A CA 1
ATOM 1472 C C . MET A 1 195 ? -8.272 -6.244 -0.563 1.00 98.38 195 MET A C 1
ATOM 1474 O O . MET A 1 195 ? -9.202 -5.780 0.096 1.00 98.38 195 MET A O 1
ATOM 1478 N N . GLN A 1 196 ? -8.136 -7.544 -0.797 1.00 98.19 196 GLN A N 1
ATOM 1479 C CA . GLN A 1 196 ? -8.955 -8.587 -0.181 1.00 98.19 196 GLN A CA 1
ATOM 1480 C C . GLN A 1 196 ? -8.072 -9.767 0.200 1.00 98.19 196 GLN A C 1
ATOM 1482 O O . GLN A 1 196 ? -7.132 -10.088 -0.518 1.00 98.19 196 GLN A O 1
ATOM 1487 N N . ILE A 1 197 ? -8.383 -10.433 1.307 1.00 98.00 197 ILE A N 1
ATOM 1488 C CA . ILE A 1 197 ? -7.662 -11.635 1.728 1.00 98.00 197 ILE A CA 1
ATOM 1489 C C . ILE A 1 197 ? -8.472 -12.884 1.376 1.00 98.00 197 ILE A C 1
ATOM 1491 O O . ILE A 1 197 ? -9.701 -12.889 1.476 1.00 98.00 197 ILE A O 1
ATOM 1495 N N . SER A 1 198 ? -7.796 -13.944 0.943 1.00 98.31 198 SER A N 1
ATOM 1496 C CA . SER A 1 198 ? -8.417 -15.250 0.738 1.00 98.31 198 SER A CA 1
ATOM 1497 C C . SER A 1 198 ? -8.958 -15.815 2.053 1.00 98.31 198 SER A C 1
ATOM 1499 O O . SER A 1 198 ? -8.497 -15.481 3.144 1.00 98.31 198 SER A O 1
ATOM 1501 N N . GLN A 1 199 ? -9.936 -16.718 1.954 1.00 96.69 199 GLN A N 1
ATOM 1502 C CA . GLN A 1 199 ? -10.585 -17.317 3.125 1.00 96.69 199 GLN A CA 1
ATOM 1503 C C . GLN A 1 199 ? -9.607 -18.067 4.046 1.00 96.69 199 GLN A C 1
ATOM 1505 O O . GLN A 1 199 ? -9.821 -18.122 5.253 1.00 96.69 199 GLN A O 1
ATOM 1510 N N . ASP A 1 200 ? -8.550 -18.653 3.484 1.00 97.00 200 ASP A N 1
ATOM 1511 C CA . ASP A 1 200 ? -7.501 -19.350 4.232 1.00 97.00 200 ASP A CA 1
ATOM 1512 C C . ASP A 1 200 ? -6.424 -18.409 4.802 1.00 97.00 200 ASP A C 1
ATOM 1514 O O . ASP A 1 200 ? -5.544 -18.868 5.525 1.00 97.00 200 ASP A O 1
ATOM 1518 N N . GLY A 1 201 ? -6.489 -17.108 4.498 1.00 97.06 201 GLY A N 1
ATOM 1519 C CA . GLY A 1 201 ? -5.541 -16.102 4.971 1.00 97.06 201 GLY A CA 1
ATOM 1520 C C . GLY A 1 201 ? -4.201 -16.074 4.231 1.00 97.06 201 GLY A C 1
ATOM 1521 O O . GLY A 1 201 ? -3.331 -15.295 4.610 1.00 97.06 201 GLY A O 1
ATOM 1522 N N . ASN A 1 202 ? -4.007 -16.899 3.197 1.00 98.31 202 ASN A N 1
ATOM 1523 C CA . ASN A 1 202 ? -2.695 -17.083 2.568 1.00 98.31 202 ASN A CA 1
ATOM 1524 C C . ASN A 1 202 ? -2.437 -16.154 1.378 1.00 98.31 202 ASN A C 1
ATOM 1526 O O . ASN A 1 202 ? -1.286 -15.907 1.027 1.00 98.31 202 ASN A O 1
ATOM 1530 N N . THR A 1 203 ? -3.482 -15.655 0.723 1.00 98.81 203 THR A N 1
ATOM 1531 C CA . THR A 1 203 ? -3.359 -14.802 -0.461 1.00 98.81 203 THR A CA 1
ATOM 1532 C C . THR A 1 203 ? -3.961 -13.437 -0.190 1.00 98.81 203 THR A C 1
ATOM 1534 O O . THR A 1 203 ? -5.136 -13.324 0.153 1.00 98.81 203 THR A O 1
ATOM 1537 N N . LEU A 1 204 ? -3.163 -12.393 -0.395 1.00 98.81 204 LEU A N 1
ATOM 1538 C CA . LEU A 1 204 ? -3.643 -11.019 -0.437 1.00 98.81 204 LEU A CA 1
ATOM 1539 C C . LEU A 1 204 ? -3.830 -10.609 -1.899 1.00 98.81 204 LEU A C 1
ATOM 1541 O O . LEU A 1 204 ? -2.865 -10.482 -2.652 1.00 98.81 204 LEU A O 1
ATOM 1545 N N . TYR A 1 205 ? -5.078 -10.415 -2.303 1.00 98.81 205 TYR A N 1
ATOM 1546 C CA . TYR A 1 205 ? -5.425 -9.828 -3.587 1.00 98.81 205 TYR A CA 1
ATOM 1547 C C . TYR A 1 205 ? -5.288 -8.313 -3.512 1.00 98.81 205 TYR A C 1
ATOM 1549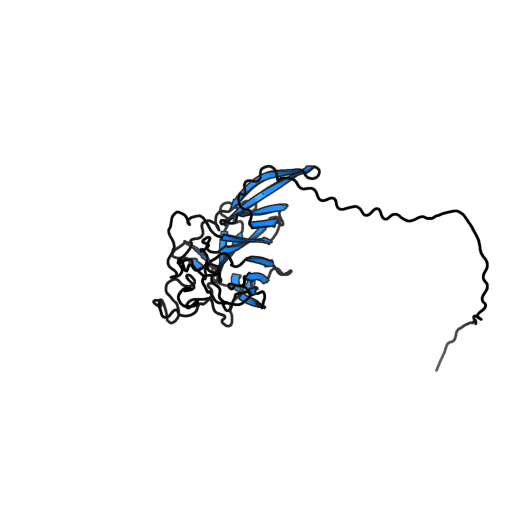 O O . TYR A 1 205 ? -5.796 -7.701 -2.574 1.00 98.81 205 TYR A O 1
ATOM 1557 N N . LEU A 1 206 ? -4.638 -7.716 -4.505 1.00 98.81 206 LEU A N 1
ATOM 1558 C CA . LEU A 1 206 ? -4.416 -6.276 -4.610 1.00 98.81 206 LEU A CA 1
ATOM 1559 C C . LEU A 1 206 ? -4.913 -5.773 -5.962 1.00 98.81 206 LEU A C 1
ATOM 1561 O O . LEU A 1 206 ? -4.502 -6.296 -6.997 1.00 98.81 206 LEU A O 1
ATOM 1565 N N . ALA A 1 207 ? -5.741 -4.732 -5.962 1.00 98.38 207 ALA A N 1
ATOM 1566 C CA . ALA A 1 207 ? -6.082 -4.012 -7.181 1.00 98.38 207 ALA A CA 1
ATOM 1567 C C . ALA A 1 207 ? -4.967 -3.028 -7.566 1.00 98.38 207 ALA A C 1
ATOM 1569 O O . ALA A 1 207 ? -4.571 -2.184 -6.761 1.00 98.38 207 ALA A O 1
ATOM 1570 N N . ILE A 1 208 ? -4.495 -3.115 -8.808 1.00 97.75 208 ILE A N 1
ATOM 1571 C CA . ILE A 1 208 ? -3.531 -2.190 -9.409 1.00 97.75 208 ILE A CA 1
ATOM 1572 C C . ILE A 1 208 ? -4.238 -1.470 -10.557 1.00 97.75 208 ILE A C 1
ATOM 1574 O O . ILE A 1 208 ? -4.708 -2.108 -11.505 1.00 97.75 208 ILE A O 1
ATOM 1578 N N . ALA A 1 209 ? -4.347 -0.145 -10.456 1.00 95.00 209 ALA A N 1
ATOM 1579 C CA . ALA A 1 209 ? -5.056 0.661 -11.444 1.00 95.00 209 ALA A CA 1
ATOM 1580 C C . ALA A 1 209 ? -4.431 0.558 -12.847 1.00 95.00 209 ALA A C 1
ATOM 1582 O O . ALA A 1 209 ? -3.245 0.257 -13.007 1.00 95.00 209 ALA A O 1
ATOM 1583 N N . GLY A 1 210 ? -5.237 0.818 -13.879 1.00 94.06 210 GLY A N 1
ATOM 1584 C CA . GLY A 1 210 ? -4.707 1.167 -15.198 1.00 94.06 210 GLY A CA 1
ATOM 1585 C C . GLY A 1 210 ? -4.042 2.537 -15.139 1.00 94.06 210 GLY A C 1
ATOM 1586 O O . GLY A 1 210 ? -4.476 3.396 -14.377 1.00 94.06 210 GLY A O 1
ATOM 1587 N N . LEU A 1 211 ? -2.980 2.749 -15.905 1.00 91.81 211 LEU A N 1
ATOM 1588 C CA . LEU A 1 211 ? -2.191 3.989 -15.854 1.00 91.81 211 LEU A CA 1
ATOM 1589 C C . LEU A 1 211 ? -2.485 4.923 -17.028 1.00 91.81 211 LEU A C 1
ATOM 1591 O O . LEU A 1 211 ? -1.963 6.034 -17.096 1.00 91.81 211 LEU A O 1
ATOM 1595 N N . THR A 1 212 ? -3.329 4.469 -17.952 1.00 91.00 212 THR A N 1
ATOM 1596 C CA . THR A 1 212 ? -3.676 5.174 -19.182 1.00 91.00 212 THR A CA 1
ATOM 1597 C C . THR A 1 212 ? -5.145 5.577 -19.227 1.00 91.00 212 THR A C 1
ATOM 1599 O O . THR A 1 212 ? -5.958 5.170 -18.398 1.00 91.00 212 THR A O 1
ATOM 1602 N N . ASN A 1 213 ? -5.504 6.402 -20.215 1.00 87.06 213 ASN A N 1
ATOM 1603 C CA . ASN A 1 213 ? -6.874 6.863 -20.401 1.00 87.06 213 ASN A CA 1
ATOM 1604 C C . ASN A 1 213 ? -7.544 5.993 -21.460 1.00 87.06 213 ASN A C 1
ATOM 1606 O O . ASN A 1 213 ? -7.232 6.106 -22.646 1.00 87.06 213 ASN A O 1
ATOM 1610 N N . MET A 1 214 ? -8.440 5.106 -21.023 1.00 84.75 214 MET A N 1
ATOM 1611 C CA . MET A 1 214 ? -9.117 4.132 -21.889 1.00 84.75 214 MET A CA 1
ATOM 1612 C C . MET A 1 214 ? -8.136 3.229 -22.666 1.00 84.75 214 MET A C 1
ATOM 1614 O O . MET A 1 214 ? -8.381 2.871 -23.819 1.00 84.75 214 MET A O 1
ATOM 1618 N N . GLY A 1 215 ? -7.007 2.864 -22.051 1.00 85.31 215 GLY A N 1
ATOM 1619 C CA . GLY A 1 215 ? -6.032 1.936 -22.630 1.00 85.31 215 GLY A CA 1
ATOM 1620 C C . GLY A 1 215 ? -5.018 2.549 -23.599 1.00 85.31 215 GLY A C 1
ATOM 1621 O O . GLY A 1 215 ? -4.292 1.792 -24.246 1.00 85.31 215 GLY A O 1
ATOM 1622 N N . ALA A 1 216 ? -4.958 3.879 -23.724 1.00 89.31 216 ALA A N 1
ATOM 1623 C CA . ALA A 1 216 ? -3.981 4.570 -24.562 1.00 89.31 216 ALA A CA 1
ATOM 1624 C C . ALA A 1 216 ? -3.309 5.748 -23.828 1.00 89.31 216 ALA A C 1
ATOM 1626 O O . ALA A 1 216 ? -3.965 6.428 -23.026 1.00 89.31 216 ALA A O 1
ATOM 1627 N N . PRO A 1 217 ? -2.025 6.039 -24.126 1.00 89.88 217 PRO A N 1
ATOM 1628 C CA . PRO A 1 217 ? -1.363 7.245 -23.644 1.00 89.88 217 PRO A CA 1
ATOM 1629 C C . PRO A 1 217 ? -2.179 8.495 -23.961 1.00 89.88 217 PRO A C 1
ATOM 1631 O O . PRO A 1 217 ? -2.702 8.653 -25.068 1.00 89.88 217 PRO A O 1
ATOM 1634 N N . SER A 1 218 ? -2.290 9.401 -22.994 1.00 89.19 218 SER A N 1
ATOM 1635 C CA . SER A 1 218 ? -3.067 10.626 -23.164 1.00 89.19 218 SER A CA 1
ATOM 1636 C C . SER A 1 218 ? -2.455 11.793 -22.410 1.00 89.19 218 SER A C 1
ATOM 1638 O O . SER A 1 218 ? -1.715 11.598 -21.448 1.00 89.19 218 SER A O 1
ATOM 1640 N N . PHE A 1 219 ? -2.833 13.000 -22.827 1.00 89.19 219 PHE A N 1
ATOM 1641 C CA . PHE A 1 219 ? -2.399 14.244 -22.203 1.00 89.19 219 PHE A CA 1
ATOM 1642 C C . PHE A 1 219 ? -2.673 14.268 -20.692 1.00 89.19 219 PHE A C 1
ATOM 1644 O O . PHE A 1 219 ? -1.788 14.623 -19.928 1.00 89.19 219 PHE A O 1
ATOM 1651 N N . ASN A 1 220 ? -3.845 13.805 -20.247 1.00 85.62 220 ASN A N 1
ATOM 1652 C CA . ASN A 1 220 ? -4.228 13.855 -18.830 1.00 85.62 220 ASN A CA 1
ATOM 1653 C C . ASN A 1 220 ? -3.298 13.041 -17.919 1.00 85.62 220 ASN A C 1
ATOM 1655 O O . ASN A 1 220 ? -3.080 13.429 -16.784 1.00 85.62 220 ASN A O 1
ATOM 1659 N N . PHE A 1 221 ? -2.688 11.971 -18.435 1.00 87.44 221 PHE A N 1
ATOM 1660 C CA . PHE A 1 221 ? -1.807 11.089 -17.661 1.00 87.44 221 PHE A CA 1
ATOM 1661 C C . PHE A 1 221 ? -0.344 11.181 -18.108 1.00 87.44 221 PHE A C 1
ATOM 1663 O O . PHE A 1 221 ? 0.360 10.173 -18.155 1.00 87.44 221 PHE A O 1
ATOM 1670 N N . GLY A 1 222 ? 0.098 12.371 -18.528 1.00 86.25 222 GLY A N 1
ATOM 1671 C CA . GLY A 1 222 ? 1.496 12.621 -18.903 1.00 86.25 222 GLY A CA 1
ATOM 1672 C C . GLY A 1 222 ? 2.008 11.729 -20.040 1.00 86.25 222 GLY A C 1
ATOM 1673 O O . GLY A 1 222 ? 3.195 11.441 -20.112 1.00 86.25 222 GLY A O 1
ATOM 1674 N N . PHE A 1 223 ? 1.112 11.245 -20.910 1.00 87.19 223 PHE A N 1
ATOM 1675 C CA . PHE A 1 223 ? 1.416 10.291 -21.986 1.00 87.19 223 PHE A CA 1
ATOM 1676 C C . PHE A 1 223 ? 2.100 8.991 -21.524 1.00 87.19 223 PHE A C 1
ATOM 1678 O O . PHE A 1 223 ? 2.812 8.350 -22.302 1.00 87.19 223 PHE A O 1
ATOM 1685 N N . GLN A 1 224 ? 1.841 8.560 -20.288 1.00 87.62 224 GLN A N 1
ATOM 1686 C CA . GLN A 1 224 ? 2.308 7.268 -19.800 1.00 87.62 224 GLN A CA 1
ATOM 1687 C C . GLN A 1 224 ? 1.634 6.083 -20.489 1.00 87.62 224 GLN A C 1
ATOM 1689 O O . GLN A 1 224 ? 0.581 6.199 -21.120 1.00 87.62 224 GLN A O 1
ATOM 1694 N N . TRP A 1 225 ? 2.286 4.931 -20.356 1.00 88.56 225 TRP A N 1
ATOM 1695 C CA . TRP A 1 225 ? 1.914 3.660 -20.957 1.00 88.56 225 TRP A CA 1
ATOM 1696 C C . TRP A 1 225 ? 1.373 2.730 -19.866 1.00 88.56 225 TRP A C 1
ATOM 1698 O O . TRP A 1 225 ? 1.576 2.966 -18.677 1.00 88.56 225 TRP A O 1
ATOM 1708 N N . GLU A 1 226 ? 0.686 1.660 -20.264 1.00 92.06 226 GLU A N 1
ATOM 1709 C CA . GLU A 1 226 ? 0.426 0.560 -19.334 1.00 92.06 226 GLU A CA 1
ATOM 1710 C C . GLU A 1 226 ? 1.710 -0.253 -19.136 1.00 92.06 226 GLU A C 1
ATOM 1712 O O . GLU A 1 226 ? 2.451 -0.491 -20.094 1.00 92.06 226 GLU A O 1
ATOM 1717 N N . TYR A 1 227 ? 1.934 -0.727 -17.913 1.00 91.81 227 TYR A N 1
ATOM 1718 C CA . TYR A 1 227 ? 3.076 -1.567 -17.556 1.00 91.81 227 TYR A CA 1
ATOM 1719 C C . TYR A 1 227 ? 2.621 -2.988 -17.221 1.00 91.81 227 TYR A C 1
ATOM 1721 O O . TYR A 1 227 ? 1.430 -3.293 -17.182 1.00 91.81 227 TYR A O 1
ATOM 1729 N N . ALA A 1 228 ? 3.572 -3.892 -16.983 1.00 93.88 228 ALA A N 1
ATOM 1730 C CA . ALA A 1 228 ? 3.281 -5.316 -16.803 1.00 93.88 228 ALA A CA 1
ATOM 1731 C C . ALA A 1 228 ? 2.286 -5.609 -15.662 1.00 93.88 228 ALA A C 1
ATOM 1733 O O . ALA A 1 228 ? 1.517 -6.565 -15.744 1.00 93.88 228 ALA A O 1
ATOM 1734 N N . TRP A 1 229 ? 2.305 -4.779 -14.616 1.00 96.38 229 TRP A N 1
ATOM 1735 C CA . TRP A 1 229 ? 1.499 -4.948 -13.409 1.00 96.38 229 TRP A CA 1
ATOM 1736 C C . TRP A 1 229 ? 0.233 -4.084 -13.370 1.00 96.38 229 TRP A C 1
ATOM 1738 O O . TRP A 1 229 ? -0.558 -4.243 -12.445 1.00 96.38 229 TRP A O 1
ATOM 1748 N N . SER A 1 230 ? 0.016 -3.185 -14.333 1.00 94.94 230 SER A N 1
ATOM 1749 C CA . SER A 1 230 ? -1.135 -2.279 -14.308 1.00 94.94 230 SER A CA 1
ATOM 1750 C C . SER A 1 230 ? -2.423 -2.914 -14.841 1.00 94.94 230 SER A C 1
ATOM 1752 O O . SER A 1 230 ? -2.407 -3.945 -15.519 1.00 94.94 230 SER A O 1
ATOM 1754 N N . ALA A 1 231 ? -3.563 -2.288 -14.527 1.00 95.56 231 ALA A N 1
ATOM 1755 C CA . ALA A 1 231 ? -4.904 -2.743 -14.916 1.00 95.56 231 ALA A CA 1
ATOM 1756 C C . ALA A 1 231 ? -5.164 -4.223 -14.560 1.00 95.56 231 ALA A C 1
ATOM 1758 O O . ALA A 1 231 ? -5.699 -5.004 -15.365 1.00 95.56 231 ALA A O 1
ATOM 1759 N N . ALA A 1 232 ? -4.754 -4.616 -13.353 1.00 97.19 232 ALA A N 1
ATOM 1760 C CA . ALA A 1 232 ? -4.728 -6.002 -12.910 1.00 97.19 232 ALA A CA 1
ATOM 1761 C C . ALA A 1 232 ? -5.132 -6.160 -11.441 1.00 97.19 232 ALA A C 1
ATOM 1763 O O . ALA A 1 232 ? -5.013 -5.248 -10.625 1.00 97.19 232 ALA A O 1
ATOM 1764 N N . ILE A 1 233 ? -5.570 -7.369 -11.104 1.00 98.56 233 ILE A N 1
ATOM 1765 C CA . ILE A 1 233 ? -5.579 -7.868 -9.734 1.00 98.56 233 ILE A CA 1
ATOM 1766 C C . ILE A 1 233 ? -4.336 -8.735 -9.567 1.00 98.56 233 ILE A C 1
ATOM 1768 O O . ILE A 1 233 ? -4.182 -9.742 -10.264 1.00 98.56 233 ILE A O 1
ATOM 1772 N N . ALA A 1 234 ? -3.459 -8.360 -8.644 1.00 98.50 234 ALA A N 1
ATOM 1773 C CA . ALA A 1 234 ? -2.335 -9.183 -8.232 1.00 98.50 234 ALA A CA 1
ATOM 1774 C C . ALA A 1 234 ? -2.744 -10.115 -7.082 1.00 98.50 234 ALA A C 1
ATOM 1776 O O . ALA A 1 234 ? -3.605 -9.771 -6.277 1.00 98.50 234 ALA A O 1
ATOM 1777 N N . ALA A 1 235 ? -2.118 -11.285 -6.999 1.00 98.69 235 ALA A N 1
ATOM 1778 C CA . ALA A 1 235 ? -2.178 -12.189 -5.856 1.00 98.69 235 ALA A CA 1
ATOM 1779 C C . ALA A 1 235 ? -0.794 -12.254 -5.206 1.00 98.69 235 ALA A C 1
ATOM 1781 O O . ALA A 1 235 ? 0.164 -12.703 -5.838 1.00 98.69 235 ALA A O 1
ATOM 1782 N N . ILE A 1 236 ? -0.706 -11.797 -3.960 1.00 98.88 236 ILE A N 1
ATOM 1783 C CA . ILE A 1 236 ? 0.494 -11.841 -3.122 1.00 98.88 236 ILE A CA 1
ATOM 1784 C C . ILE A 1 236 ? 0.405 -13.077 -2.224 1.00 98.88 236 ILE A C 1
ATOM 1786 O O . ILE A 1 236 ? -0.566 -13.236 -1.482 1.00 98.88 236 ILE A O 1
ATOM 1790 N N . ASP A 1 237 ? 1.419 -13.935 -2.286 1.00 98.81 237 ASP A N 1
ATOM 1791 C CA . ASP A 1 237 ? 1.573 -15.122 -1.442 1.00 98.81 237 ASP A CA 1
ATOM 1792 C C . ASP A 1 237 ? 2.168 -14.702 -0.089 1.00 98.81 237 ASP A C 1
ATOM 1794 O O . ASP A 1 237 ? 3.372 -14.459 0.041 1.00 98.81 237 ASP A O 1
ATOM 1798 N N . LEU A 1 238 ? 1.308 -14.558 0.923 1.00 98.81 238 LEU A N 1
ATOM 1799 C CA . LEU A 1 238 ? 1.711 -14.104 2.254 1.00 98.81 238 LEU A CA 1
ATOM 1800 C C . LEU A 1 238 ? 2.670 -15.091 2.947 1.00 98.81 238 LEU A C 1
ATOM 1802 O O . LEU A 1 238 ? 3.685 -14.622 3.468 1.00 98.81 238 LEU A O 1
ATOM 1806 N N . PRO A 1 239 ? 2.444 -16.424 2.924 1.00 98.69 239 PRO A N 1
ATOM 1807 C CA . PRO A 1 239 ? 3.430 -17.389 3.406 1.00 98.69 239 PRO A CA 1
ATOM 1808 C C . PRO A 1 239 ? 4.809 -17.245 2.752 1.00 98.69 239 PRO A C 1
ATOM 1810 O O . PRO A 1 239 ? 5.821 -17.269 3.455 1.00 98.69 239 PRO A O 1
ATOM 1813 N N . ALA A 1 240 ? 4.875 -17.062 1.429 1.00 98.62 240 ALA A N 1
ATOM 1814 C CA . ALA A 1 240 ? 6.146 -16.858 0.737 1.00 98.62 240 ALA A CA 1
ATOM 1815 C C . ALA A 1 240 ? 6.833 -15.555 1.177 1.00 98.62 240 ALA A C 1
ATOM 1817 O O . ALA A 1 240 ? 8.038 -15.558 1.432 1.00 98.62 240 ALA A O 1
ATOM 1818 N N . ILE A 1 241 ? 6.075 -14.463 1.330 1.00 98.56 241 ILE A N 1
ATOM 1819 C CA . ILE A 1 241 ? 6.581 -13.189 1.866 1.00 98.56 241 ILE A CA 1
ATOM 1820 C C . ILE A 1 241 ? 7.117 -13.342 3.293 1.00 98.56 241 ILE A C 1
ATOM 1822 O O . ILE A 1 241 ? 8.171 -12.795 3.624 1.00 98.56 241 ILE A O 1
ATOM 1826 N N . ASP A 1 242 ? 6.422 -14.087 4.148 1.00 98.31 242 ASP A N 1
ATOM 1827 C CA . ASP A 1 242 ? 6.812 -14.260 5.546 1.00 98.31 242 ASP A CA 1
ATOM 1828 C C . ASP A 1 242 ? 8.107 -15.064 5.708 1.00 98.31 242 ASP A C 1
ATOM 1830 O O . ASP A 1 242 ? 8.878 -14.789 6.634 1.00 98.31 242 ASP A O 1
ATOM 1834 N N . LEU A 1 243 ? 8.385 -15.986 4.778 1.00 98.25 243 LEU A N 1
ATOM 1835 C CA . LEU A 1 243 ? 9.638 -16.746 4.711 1.00 98.25 243 LEU A CA 1
ATOM 1836 C C . LEU A 1 243 ? 10.848 -15.902 4.282 1.00 98.25 243 LEU A C 1
ATOM 1838 O O . LEU A 1 243 ? 11.983 -16.290 4.572 1.00 98.25 243 LEU A O 1
ATOM 1842 N N . LEU A 1 244 ? 10.641 -14.765 3.609 1.00 98.50 244 LEU A N 1
ATOM 1843 C CA . LEU A 1 244 ? 11.738 -13.864 3.256 1.00 98.50 244 LEU A CA 1
ATOM 1844 C C . LEU A 1 244 ? 12.342 -13.224 4.515 1.00 98.50 244 LEU A C 1
ATOM 1846 O O . LEU A 1 244 ? 11.620 -12.937 5.479 1.00 98.50 244 LEU A O 1
ATOM 1850 N N . PRO A 1 245 ? 13.658 -12.950 4.536 1.00 98.44 245 PRO A N 1
ATOM 1851 C CA . PRO A 1 245 ? 14.257 -12.195 5.627 1.00 98.44 245 PRO A CA 1
ATOM 1852 C C . PRO A 1 245 ? 13.616 -10.807 5.724 1.00 98.44 245 PRO A C 1
ATOM 1854 O O . PRO A 1 245 ? 13.349 -10.159 4.715 1.00 98.44 245 PRO A O 1
ATOM 1857 N N . THR A 1 246 ? 13.378 -10.337 6.948 1.00 98.50 246 THR A N 1
ATOM 1858 C CA . THR A 1 246 ? 13.046 -8.925 7.161 1.00 98.50 246 THR A CA 1
ATOM 1859 C C . THR A 1 246 ? 14.330 -8.118 7.073 1.00 98.50 246 THR A C 1
ATOM 1861 O O . THR A 1 246 ? 15.268 -8.361 7.834 1.00 98.50 246 THR A O 1
ATOM 1864 N N . LEU A 1 247 ? 14.364 -7.169 6.148 1.00 98.38 247 LEU A N 1
ATOM 1865 C CA . LEU A 1 247 ? 15.489 -6.278 5.914 1.00 98.38 247 LEU A CA 1
ATOM 1866 C C . LEU A 1 247 ? 15.165 -4.880 6.442 1.00 98.38 247 LEU A C 1
ATOM 1868 O O . LEU A 1 247 ? 14.000 -4.520 6.610 1.00 98.38 247 LEU A O 1
ATOM 1872 N N . THR A 1 248 ? 16.206 -4.099 6.710 1.00 98.06 248 THR A N 1
ATOM 1873 C CA . THR A 1 248 ? 16.085 -2.689 7.086 1.00 98.06 248 THR A CA 1
ATOM 1874 C C . THR A 1 248 ? 16.584 -1.843 5.934 1.00 98.06 248 THR A C 1
ATOM 1876 O O . THR A 1 248 ? 17.693 -2.040 5.437 1.00 98.06 248 THR A O 1
ATOM 1879 N N . ASP A 1 249 ? 15.750 -0.913 5.500 1.00 94.75 249 ASP A N 1
ATOM 1880 C CA . ASP A 1 249 ? 16.097 0.057 4.480 1.00 94.75 249 ASP A CA 1
ATOM 1881 C C . ASP A 1 249 ? 17.164 1.008 5.028 1.00 94.75 249 ASP A C 1
ATOM 1883 O O . ASP A 1 249 ? 16.958 1.665 6.048 1.00 94.75 249 ASP A O 1
ATOM 1887 N N . ALA A 1 250 ? 18.329 1.051 4.384 1.00 91.88 250 ALA A N 1
ATOM 1888 C CA . ALA A 1 250 ? 19.472 1.793 4.907 1.00 91.88 250 ALA A CA 1
ATOM 1889 C C . ALA A 1 250 ? 19.259 3.316 4.890 1.00 91.88 250 ALA A C 1
ATOM 1891 O O . ALA A 1 250 ? 19.910 4.025 5.657 1.00 91.88 250 ALA A O 1
ATOM 1892 N N . GLN A 1 251 ? 18.371 3.818 4.028 1.00 88.69 251 GLN A N 1
ATOM 1893 C CA . GLN A 1 251 ? 18.115 5.245 3.877 1.00 88.69 251 GLN A CA 1
ATOM 1894 C C . GLN A 1 251 ? 17.012 5.726 4.821 1.00 88.69 251 GLN A C 1
ATOM 1896 O O . GLN A 1 251 ? 17.132 6.790 5.424 1.00 88.69 251 GLN A O 1
ATOM 1901 N N . SER A 1 252 ? 15.951 4.935 4.962 1.00 90.06 252 SER A N 1
ATOM 1902 C CA . SER A 1 252 ? 14.740 5.322 5.689 1.00 90.06 252 SER A CA 1
ATOM 1903 C C . SER A 1 252 ? 14.580 4.655 7.054 1.00 90.06 252 SER A C 1
ATOM 1905 O O . SER A 1 252 ? 13.813 5.133 7.886 1.00 90.06 252 SER A O 1
ATOM 1907 N N . GLY A 1 253 ? 15.272 3.540 7.296 1.00 94.31 253 GLY A N 1
ATOM 1908 C CA . GLY A 1 253 ? 15.118 2.719 8.497 1.00 94.31 253 GLY A CA 1
ATOM 1909 C C . GLY A 1 253 ? 13.862 1.840 8.514 1.00 94.31 253 GLY A C 1
ATOM 1910 O O . GLY A 1 253 ? 13.687 1.067 9.458 1.00 94.31 253 GLY A O 1
ATOM 1911 N N . TYR A 1 254 ? 12.999 1.912 7.494 1.00 95.62 254 TYR A N 1
ATOM 1912 C CA . TYR A 1 254 ? 11.791 1.088 7.414 1.00 95.62 254 TYR A CA 1
ATOM 1913 C C . TYR A 1 254 ? 12.126 -0.386 7.193 1.00 95.62 254 TYR A C 1
ATOM 1915 O O . TYR A 1 254 ? 13.072 -0.738 6.483 1.00 95.62 254 TYR A O 1
ATOM 1923 N N . LEU A 1 255 ? 11.314 -1.260 7.783 1.00 98.50 255 LEU A N 1
ATOM 1924 C CA . LEU A 1 255 ? 11.426 -2.700 7.591 1.00 98.50 255 LEU A CA 1
ATOM 1925 C C . LEU A 1 255 ? 10.714 -3.126 6.309 1.00 98.50 255 LEU A C 1
ATOM 1927 O O . LEU A 1 255 ? 9.618 -2.646 6.023 1.00 98.50 255 LEU A O 1
ATOM 1931 N N . TYR A 1 256 ? 11.294 -4.071 5.574 1.00 98.69 256 TYR A N 1
ATOM 1932 C CA . TYR A 1 256 ? 10.679 -4.613 4.364 1.00 98.69 256 TYR A CA 1
ATOM 1933 C C . TYR A 1 256 ? 10.999 -6.086 4.124 1.00 98.69 256 TYR A C 1
ATOM 1935 O O . TYR A 1 256 ? 11.918 -6.646 4.726 1.00 98.69 256 TYR A O 1
ATOM 1943 N N . LYS A 1 257 ? 10.208 -6.714 3.248 1.00 98.62 257 LYS A N 1
ATOM 1944 C CA . LYS A 1 257 ? 10.361 -8.116 2.832 1.00 98.62 257 LYS A CA 1
ATOM 1945 C C . LYS A 1 257 ? 10.791 -8.259 1.379 1.00 98.62 257 LYS A C 1
ATOM 1947 O O . LYS A 1 257 ? 11.740 -8.985 1.103 1.00 98.62 257 LYS A O 1
ATOM 1952 N N . TYR A 1 258 ? 10.093 -7.595 0.459 1.00 98.50 258 TYR A N 1
ATOM 1953 C CA . TYR A 1 258 ? 10.291 -7.811 -0.969 1.00 98.50 258 TYR A CA 1
ATOM 1954 C C . TYR A 1 258 ? 10.284 -6.507 -1.768 1.00 98.50 258 TYR A C 1
ATOM 1956 O O . TYR A 1 258 ? 9.434 -5.634 -1.578 1.00 98.50 258 TYR A O 1
ATOM 1964 N N . VAL A 1 259 ? 11.245 -6.412 -2.682 1.00 97.50 259 VAL A N 1
ATOM 1965 C CA . VAL A 1 259 ? 11.419 -5.320 -3.638 1.00 97.50 259 VAL A CA 1
ATOM 1966 C C . VAL A 1 259 ? 11.158 -5.891 -5.027 1.00 97.50 259 VAL A C 1
ATOM 1968 O O . VAL A 1 259 ? 11.749 -6.909 -5.390 1.00 97.50 259 VAL A O 1
ATOM 1971 N N . MET A 1 260 ? 10.245 -5.271 -5.774 1.00 97.62 260 MET A N 1
ATOM 1972 C CA . MET A 1 260 ? 9.943 -5.678 -7.144 1.00 97.62 260 MET A CA 1
ATOM 1973 C C . MET A 1 260 ? 11.183 -5.481 -8.029 1.00 97.62 260 MET A C 1
ATOM 1975 O O . MET A 1 260 ? 11.804 -4.422 -7.948 1.00 97.62 260 MET A O 1
ATOM 1979 N N . PRO A 1 261 ? 11.549 -6.459 -8.876 1.00 96.50 261 PRO A N 1
ATOM 1980 C CA . PRO A 1 261 ? 12.578 -6.251 -9.881 1.00 96.50 261 PRO A CA 1
ATOM 1981 C C . PRO A 1 261 ? 12.076 -5.252 -10.925 1.00 96.50 261 PRO A C 1
ATOM 1983 O O . PRO A 1 261 ? 10.898 -5.280 -11.295 1.00 96.50 261 PRO A O 1
ATOM 1986 N N . THR A 1 262 ? 12.976 -4.427 -11.438 1.00 96.69 262 THR A N 1
ATOM 1987 C CA . THR A 1 262 ? 12.702 -3.397 -12.443 1.00 96.69 262 THR A CA 1
ATOM 1988 C C . THR A 1 262 ? 13.482 -3.663 -13.734 1.00 96.69 262 THR A C 1
ATOM 1990 O O . THR A 1 262 ? 14.279 -4.604 -13.826 1.00 96.69 262 THR A O 1
ATOM 1993 N N . LEU A 1 263 ? 13.160 -2.913 -14.789 1.00 95.75 263 LEU A N 1
ATOM 1994 C CA . LEU A 1 263 ? 13.996 -2.826 -15.988 1.00 95.75 263 LEU A CA 1
ATOM 1995 C C . LEU A 1 263 ? 15.308 -2.100 -15.658 1.00 95.75 263 LEU A C 1
ATOM 1997 O O . LEU A 1 263 ? 15.274 -1.135 -14.921 1.00 95.75 263 LEU A O 1
ATOM 2001 N N . ASP A 1 264 ? 16.423 -2.533 -16.252 1.00 95.00 264 ASP A N 1
ATOM 2002 C CA . ASP A 1 264 ? 17.710 -1.821 -16.177 1.00 95.00 264 ASP A CA 1
ATOM 2003 C C . ASP A 1 264 ? 17.637 -0.537 -17.021 1.00 95.00 264 ASP A C 1
ATOM 2005 O O . ASP A 1 264 ? 17.587 -0.592 -18.259 1.00 95.00 264 ASP A O 1
ATOM 2009 N N . ASP A 1 265 ? 17.580 0.607 -16.347 1.00 92.94 265 ASP A N 1
ATOM 2010 C CA . ASP A 1 265 ? 17.464 1.932 -16.927 1.00 92.94 265 ASP A CA 1
ATOM 2011 C C . ASP A 1 265 ? 18.801 2.359 -17.553 1.00 92.94 265 ASP A C 1
ATOM 2013 O O . ASP A 1 265 ? 19.760 2.695 -16.854 1.00 92.94 265 ASP A O 1
ATOM 2017 N N . PRO A 1 266 ? 18.887 2.480 -18.892 1.00 90.00 266 PRO A N 1
ATOM 2018 C CA . PRO A 1 266 ? 20.141 2.811 -19.565 1.00 90.00 266 PRO A CA 1
ATOM 2019 C C . PRO A 1 266 ? 20.662 4.219 -19.235 1.00 90.00 266 PRO A C 1
ATOM 2021 O O . PRO A 1 266 ? 21.782 4.560 -19.626 1.00 90.00 266 PRO A O 1
ATOM 2024 N N . SER A 1 267 ? 19.851 5.059 -18.584 1.00 88.62 267 SER A N 1
ATOM 2025 C CA . SER A 1 267 ? 20.236 6.395 -18.135 1.00 88.62 267 SER A CA 1
ATOM 2026 C C . SER A 1 267 ? 20.767 6.437 -16.698 1.00 88.62 267 SER A C 1
ATOM 2028 O O . SER A 1 267 ? 21.341 7.458 -16.307 1.00 88.62 267 SER A O 1
ATOM 2030 N N . ARG A 1 268 ? 20.638 5.347 -15.927 1.00 90.31 268 ARG A N 1
ATOM 2031 C CA . ARG A 1 268 ? 21.087 5.262 -14.534 1.00 90.31 268 ARG A CA 1
ATOM 2032 C C . ARG A 1 268 ? 22.376 4.475 -14.381 1.00 90.31 268 ARG A C 1
ATOM 2034 O O . ARG A 1 268 ? 22.802 3.684 -15.218 1.00 90.31 268 ARG A O 1
ATOM 2041 N N . ALA A 1 269 ? 23.060 4.771 -13.280 1.00 93.06 269 ALA A N 1
ATOM 2042 C CA . ALA A 1 269 ? 24.208 3.992 -12.869 1.00 93.06 269 ALA A CA 1
ATOM 2043 C C . ALA A 1 269 ? 23.733 2.723 -12.161 1.00 93.06 269 ALA A C 1
ATOM 2045 O O . ALA A 1 269 ? 22.904 2.778 -11.257 1.00 93.06 269 ALA A O 1
ATOM 2046 N N . ASN A 1 270 ? 24.362 1.611 -12.511 1.00 94.62 270 ASN A N 1
ATOM 2047 C CA . ASN A 1 270 ? 24.125 0.317 -11.900 1.00 94.62 270 ASN A CA 1
ATOM 2048 C C . ASN A 1 270 ? 24.933 0.156 -10.599 1.00 94.62 270 ASN A C 1
ATOM 2050 O O . ASN A 1 270 ? 26.153 0.343 -10.581 1.00 94.62 270 ASN A O 1
ATOM 2054 N N . SER A 1 271 ? 24.265 -0.231 -9.511 1.00 92.25 271 SER A N 1
ATOM 2055 C CA . SER A 1 271 ? 24.898 -0.628 -8.240 1.00 92.25 271 SER A CA 1
ATOM 2056 C C . SER A 1 271 ? 25.466 -2.054 -8.298 1.00 92.25 271 SER A C 1
ATOM 2058 O O . SER A 1 271 ? 26.472 -2.371 -7.658 1.00 92.25 271 SER A O 1
ATOM 2060 N N . ALA A 1 272 ? 24.848 -2.894 -9.125 1.00 91.06 272 ALA A N 1
ATOM 2061 C CA . ALA A 1 272 ? 25.285 -4.215 -9.560 1.00 91.06 272 ALA A CA 1
ATOM 2062 C C . ALA A 1 272 ? 24.790 -4.429 -11.008 1.00 91.06 272 ALA A C 1
ATOM 2064 O O . ALA A 1 272 ? 23.974 -3.640 -11.471 1.00 91.06 272 ALA A O 1
ATOM 2065 N N . PRO A 1 273 ? 25.264 -5.441 -11.763 1.00 92.06 273 PRO A N 1
ATOM 2066 C CA . PRO A 1 273 ? 24.806 -5.645 -13.140 1.00 92.06 273 PRO A CA 1
ATOM 2067 C C . PRO A 1 273 ? 23.275 -5.782 -13.242 1.00 92.06 273 PRO A C 1
ATOM 2069 O O . PRO A 1 273 ? 22.729 -6.771 -12.754 1.00 92.06 273 PRO A O 1
ATOM 2072 N N . GLY A 1 274 ? 22.618 -4.815 -13.893 1.00 88.75 274 GLY A N 1
ATOM 2073 C CA . GLY A 1 274 ? 21.164 -4.769 -14.078 1.00 88.75 274 GLY A CA 1
ATOM 2074 C C . GLY A 1 274 ? 20.361 -4.427 -12.818 1.00 88.75 274 GLY A C 1
ATOM 2075 O O . GLY A 1 274 ? 19.245 -4.916 -12.680 1.00 88.75 274 GLY A O 1
ATOM 2076 N N . VAL A 1 275 ? 20.957 -3.689 -11.878 1.00 92.19 275 VAL A N 1
ATOM 2077 C CA . VAL A 1 275 ? 20.314 -3.177 -10.660 1.00 92.19 275 VAL A CA 1
ATOM 2078 C C . VAL A 1 275 ? 20.672 -1.704 -10.513 1.00 92.19 275 VAL A C 1
ATOM 2080 O O . VAL A 1 275 ? 21.795 -1.370 -10.097 1.00 92.19 275 VAL A O 1
ATOM 2083 N N . ASP A 1 276 ? 19.718 -0.830 -10.800 1.00 94.12 276 ASP A N 1
ATOM 2084 C CA . ASP A 1 276 ? 19.934 0.605 -10.785 1.00 94.12 276 ASP A CA 1
ATOM 2085 C C . ASP A 1 276 ? 20.116 1.129 -9.364 1.00 94.12 276 ASP A C 1
ATOM 2087 O O . ASP A 1 276 ? 19.560 0.641 -8.374 1.00 94.12 276 ASP A O 1
ATOM 2091 N N . VAL A 1 277 ? 20.948 2.160 -9.234 1.00 92.31 277 VAL A N 1
ATOM 2092 C CA . VAL A 1 277 ? 21.030 2.916 -7.987 1.00 92.31 277 VAL A CA 1
ATOM 2093 C C . VAL A 1 277 ? 19.664 3.551 -7.721 1.00 92.31 277 VAL A C 1
ATOM 2095 O O . VAL A 1 277 ? 19.191 4.358 -8.513 1.00 92.31 277 VAL A O 1
ATOM 2098 N N . GLY A 1 278 ? 19.073 3.221 -6.572 1.00 90.88 278 GLY A N 1
ATOM 2099 C CA . GLY A 1 278 ? 17.771 3.746 -6.155 1.00 90.88 278 GLY A CA 1
ATOM 2100 C C . GLY A 1 278 ? 16.608 2.777 -6.355 1.00 90.88 278 GLY A C 1
ATOM 2101 O O . GLY A 1 278 ? 15.514 3.082 -5.890 1.00 90.88 278 GLY A O 1
ATOM 2102 N N . ASP A 1 279 ? 16.827 1.602 -6.954 1.00 94.06 279 ASP A N 1
ATOM 2103 C CA . ASP A 1 279 ? 15.764 0.607 -7.104 1.00 94.06 279 ASP A CA 1
ATOM 2104 C C . ASP A 1 279 ? 15.090 0.245 -5.763 1.00 94.06 279 ASP A C 1
ATOM 2106 O O . ASP A 1 279 ? 15.763 0.108 -4.733 1.00 94.06 279 ASP A O 1
ATOM 2110 N N . PRO A 1 280 ? 13.752 0.074 -5.751 1.00 95.31 280 PRO A N 1
ATOM 2111 C CA . PRO A 1 280 ? 12.862 0.042 -6.920 1.00 95.31 280 PRO A CA 1
ATOM 2112 C C . PRO A 1 280 ? 12.323 1.422 -7.331 1.00 95.31 280 PRO A C 1
ATOM 2114 O O . PRO A 1 280 ? 11.393 1.504 -8.132 1.00 95.31 280 PRO A O 1
ATOM 2117 N N . TRP A 1 281 ? 12.802 2.500 -6.715 1.00 95.88 281 TRP A N 1
ATOM 2118 C CA . TRP A 1 281 ? 12.177 3.810 -6.812 1.00 95.88 281 TRP A CA 1
ATOM 2119 C C . TRP A 1 281 ? 12.500 4.510 -8.134 1.00 95.88 281 TRP A C 1
ATOM 2121 O O . TRP A 1 281 ? 13.592 4.405 -8.696 1.00 95.88 281 TRP A O 1
ATOM 2131 N N . GLY A 1 282 ? 11.532 5.286 -8.603 1.00 93.31 282 GLY A N 1
ATOM 2132 C CA . GLY A 1 282 ? 11.597 6.084 -9.812 1.00 93.31 282 GLY A CA 1
ATOM 2133 C C . GLY A 1 282 ? 11.481 5.218 -11.053 1.00 93.31 282 GLY A C 1
ATOM 2134 O O . GLY A 1 282 ? 12.466 4.641 -11.499 1.00 93.31 282 GLY A O 1
ATOM 2135 N N . GLY A 1 283 ? 10.288 5.146 -11.637 1.00 92.38 283 GLY A N 1
ATOM 2136 C CA . GLY A 1 283 ? 10.012 4.291 -12.792 1.00 92.38 283 GLY A CA 1
ATOM 2137 C C . GLY A 1 283 ? 10.512 4.842 -14.132 1.00 92.38 283 GLY A C 1
ATOM 2138 O O . GLY A 1 283 ? 10.331 4.177 -15.151 1.00 92.38 283 GLY A O 1
ATOM 2139 N N . ASN A 1 284 ? 11.134 6.027 -14.146 1.00 90.25 284 ASN A N 1
ATOM 2140 C CA . ASN A 1 284 ? 11.610 6.736 -15.339 1.00 90.25 284 ASN A CA 1
ATOM 2141 C C . ASN A 1 284 ? 10.512 6.916 -16.401 1.00 90.25 284 ASN A C 1
ATOM 2143 O O . ASN A 1 284 ? 10.586 6.433 -17.536 1.00 90.25 284 ASN A O 1
ATOM 2147 N N . SER A 1 285 ? 9.448 7.598 -16.000 1.00 83.81 285 SER A N 1
ATOM 2148 C CA . SER A 1 285 ? 8.292 7.905 -16.834 1.00 83.81 285 SER A CA 1
ATOM 2149 C C . SER A 1 285 ? 8.632 8.767 -18.052 1.00 83.81 285 SER A C 1
ATOM 2151 O O . SER A 1 285 ? 8.077 8.524 -19.127 1.00 83.81 285 SER A O 1
ATOM 2153 N N . ASP A 1 286 ? 9.598 9.682 -17.925 1.00 81.19 286 ASP A N 1
ATOM 2154 C CA . ASP A 1 286 ? 10.105 10.517 -19.023 1.00 81.19 286 ASP A CA 1
ATOM 2155 C C . ASP A 1 286 ? 10.722 9.690 -20.163 1.00 81.19 286 ASP A C 1
ATOM 2157 O O . ASP A 1 286 ? 10.635 10.070 -21.332 1.00 81.19 286 ASP A O 1
ATOM 2161 N N . ASN A 1 287 ? 11.303 8.528 -19.847 1.00 84.06 287 ASN A N 1
ATOM 2162 C CA . ASN A 1 287 ? 11.856 7.589 -20.822 1.00 84.06 287 ASN A CA 1
ATOM 2163 C C . ASN A 1 287 ? 10.994 6.323 -20.963 1.00 84.06 287 ASN A C 1
ATOM 2165 O O . ASN A 1 287 ? 11.501 5.204 -21.009 1.00 84.06 287 ASN A O 1
ATOM 2169 N N . HIS A 1 288 ? 9.672 6.494 -21.038 1.00 82.31 288 HIS 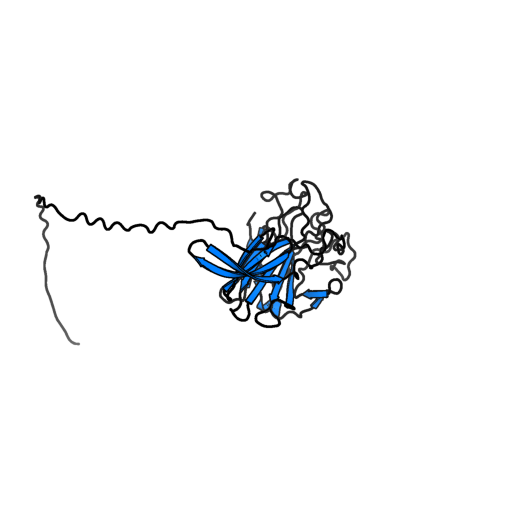A N 1
ATOM 2170 C CA . HIS A 1 288 ? 8.718 5.414 -21.328 1.00 82.31 288 HIS A CA 1
ATOM 2171 C C . HIS A 1 288 ? 8.693 4.277 -20.295 1.00 82.31 288 HIS A C 1
ATOM 2173 O O . HIS A 1 288 ? 8.398 3.131 -20.639 1.00 82.31 288 HIS A O 1
ATOM 2179 N N . GLY A 1 289 ? 8.974 4.583 -19.029 1.00 88.56 289 GLY A N 1
ATOM 2180 C CA . GLY A 1 289 ? 8.966 3.584 -17.969 1.00 88.56 289 GLY A CA 1
ATOM 2181 C C . GLY A 1 289 ? 10.220 2.708 -17.969 1.00 88.56 289 GLY A C 1
ATOM 2182 O O . GLY A 1 289 ? 10.126 1.514 -17.690 1.00 88.56 289 GLY A O 1
ATOM 2183 N N . ALA A 1 290 ? 11.379 3.269 -18.327 1.00 91.94 290 ALA A N 1
ATOM 2184 C CA . ALA A 1 290 ? 12.628 2.520 -18.485 1.00 91.94 290 ALA A CA 1
ATOM 2185 C C . ALA A 1 290 ? 13.139 1.843 -17.200 1.00 91.94 290 ALA A C 1
ATOM 2187 O O . ALA A 1 290 ? 14.028 1.010 -17.312 1.00 91.94 290 ALA A O 1
ATOM 2188 N N . ASN A 1 291 ? 12.554 2.145 -16.034 1.00 94.88 291 ASN A N 1
ATOM 2189 C CA . ASN A 1 291 ? 12.822 1.463 -14.767 1.00 94.88 291 ASN A CA 1
ATOM 2190 C C . ASN A 1 291 ? 11.554 0.827 -14.155 1.00 94.88 291 ASN A C 1
ATOM 2192 O O . ASN A 1 291 ? 11.429 0.677 -12.945 1.00 94.88 291 ASN A O 1
ATOM 2196 N N . GLN A 1 292 ? 10.527 0.510 -14.945 1.00 94.94 292 GLN A N 1
ATOM 2197 C CA . GLN A 1 292 ? 9.269 -0.018 -14.401 1.00 94.94 292 GLN A CA 1
ATOM 2198 C C . GLN A 1 292 ? 9.388 -1.467 -13.924 1.00 94.94 292 GLN A C 1
ATOM 2200 O O . GLN A 1 292 ? 10.154 -2.262 -14.474 1.00 94.94 292 GLN A O 1
ATOM 2205 N N . ALA A 1 293 ? 8.587 -1.823 -12.917 1.00 96.12 293 ALA A N 1
ATOM 2206 C CA . ALA A 1 293 ? 8.569 -3.172 -12.361 1.00 96.12 293 ALA A CA 1
ATOM 2207 C C . ALA A 1 293 ? 8.222 -4.241 -13.411 1.00 96.12 293 ALA A C 1
ATOM 2209 O O . ALA A 1 293 ? 7.254 -4.122 -14.171 1.00 96.12 293 ALA A O 1
ATOM 2210 N N . ILE A 1 294 ? 8.982 -5.336 -13.404 1.00 95.81 294 ILE A N 1
ATOM 2211 C CA . ILE A 1 294 ? 8.854 -6.452 -14.346 1.00 95.81 294 ILE A CA 1
ATOM 2212 C C . ILE A 1 294 ? 8.328 -7.718 -13.673 1.00 95.81 294 ILE A C 1
ATOM 2214 O O . ILE A 1 294 ? 8.228 -7.821 -12.451 1.00 95.81 294 ILE A O 1
ATOM 2218 N N . ILE A 1 295 ? 7.956 -8.696 -14.498 1.00 96.38 295 ILE A N 1
ATOM 2219 C CA . ILE A 1 295 ? 7.542 -10.027 -14.051 1.00 96.38 295 ILE A CA 1
ATOM 2220 C C . ILE A 1 295 ? 8.717 -10.982 -14.241 1.00 96.38 295 ILE A C 1
ATOM 2222 O O . ILE A 1 295 ? 9.233 -11.133 -15.349 1.00 96.38 295 ILE A O 1
ATOM 2226 N N . GLN A 1 296 ? 9.101 -11.668 -13.169 1.00 94.88 296 GLN A N 1
ATOM 2227 C CA . GLN A 1 296 ? 10.113 -12.718 -13.166 1.00 94.88 296 GLN A CA 1
ATOM 2228 C C . GLN A 1 296 ? 9.546 -14.016 -12.559 1.00 94.88 296 GLN A C 1
ATOM 2230 O O . GLN A 1 296 ? 8.610 -13.980 -11.757 1.00 94.88 296 GLN A O 1
ATOM 2235 N N . PRO A 1 297 ? 10.072 -15.197 -12.927 1.00 94.75 297 PRO A N 1
ATOM 2236 C CA . PRO A 1 297 ? 9.685 -16.446 -12.279 1.00 94.75 297 PRO A CA 1
ATOM 2237 C C . PRO A 1 297 ? 10.043 -16.465 -10.787 1.00 94.75 297 PRO A C 1
ATOM 2239 O O . PRO A 1 297 ? 11.122 -16.030 -10.398 1.00 94.75 297 PRO A O 1
ATOM 2242 N N . GLY A 1 298 ? 9.168 -17.043 -9.960 1.00 94.94 298 GLY A N 1
ATOM 2243 C CA . GLY A 1 298 ? 9.437 -17.266 -8.533 1.00 94.94 298 GLY A CA 1
ATOM 2244 C C . GLY A 1 298 ? 9.199 -16.057 -7.623 1.00 94.94 298 GLY A C 1
ATOM 2245 O O . GLY A 1 298 ? 9.552 -16.116 -6.448 1.00 94.94 298 GLY A O 1
ATOM 2246 N N . MET A 1 299 ? 8.598 -14.981 -8.136 1.00 97.81 299 MET A N 1
ATOM 2247 C CA . MET A 1 299 ? 8.167 -13.852 -7.311 1.00 97.81 299 MET A CA 1
ATOM 2248 C C . MET A 1 299 ? 7.073 -14.285 -6.315 1.00 97.81 299 MET A C 1
ATOM 2250 O O . MET A 1 299 ? 6.215 -15.095 -6.672 1.00 97.81 299 MET A O 1
ATOM 2254 N N . PRO A 1 300 ? 7.027 -13.706 -5.101 1.00 98.38 300 PRO A N 1
ATOM 2255 C CA . PRO A 1 300 ? 5.962 -13.939 -4.118 1.00 98.38 300 PRO A CA 1
ATOM 2256 C C . PRO A 1 300 ? 4.660 -13.180 -4.454 1.00 98.38 300 PRO A C 1
ATOM 2258 O O . PRO A 1 300 ? 3.779 -13.011 -3.615 1.00 98.38 300 PRO A O 1
ATOM 2261 N N . ILE A 1 301 ? 4.551 -12.677 -5.681 1.00 98.56 301 ILE A N 1
ATOM 2262 C CA . ILE A 1 301 ? 3.409 -11.957 -6.227 1.00 98.56 301 ILE A CA 1
ATOM 2263 C C . ILE A 1 301 ? 3.215 -12.401 -7.678 1.00 98.56 301 ILE A C 1
ATOM 2265 O O . ILE A 1 301 ? 4.180 -12.641 -8.404 1.00 98.56 301 ILE A O 1
ATOM 2269 N N . SER A 1 302 ? 1.962 -12.530 -8.105 1.00 98.12 302 SER A N 1
ATOM 2270 C CA . SER A 1 302 ? 1.586 -12.952 -9.457 1.00 98.12 302 SER A CA 1
ATOM 2271 C C . SER A 1 302 ? 0.362 -12.188 -9.957 1.00 98.12 302 SER A C 1
ATOM 2273 O O . SER A 1 302 ? -0.369 -11.589 -9.169 1.00 98.12 302 SER A O 1
ATOM 2275 N N . LEU A 1 303 ? 0.117 -12.205 -11.267 1.00 97.75 303 LEU A N 1
ATOM 2276 C CA . LEU A 1 303 ? -1.119 -11.676 -11.844 1.00 97.75 303 LEU A CA 1
ATOM 2277 C C . LEU A 1 303 ? -2.246 -12.698 -11.656 1.00 97.75 303 LEU A C 1
ATOM 2279 O O . LEU A 1 303 ? -2.197 -13.791 -12.218 1.00 97.75 303 LEU A O 1
ATOM 2283 N N . HIS A 1 304 ? -3.267 -12.338 -10.881 1.00 97.88 304 HIS A N 1
ATOM 2284 C CA . HIS A 1 304 ? -4.455 -13.166 -10.675 1.00 97.88 304 HIS A CA 1
ATOM 2285 C C . HIS A 1 304 ? -5.476 -12.974 -11.798 1.00 97.88 304 HIS A C 1
ATOM 2287 O O . HIS A 1 304 ? -6.013 -13.941 -12.337 1.00 97.88 304 HIS A O 1
ATOM 2293 N N . ALA A 1 305 ? -5.734 -11.718 -12.158 1.00 97.62 305 ALA A N 1
ATOM 2294 C CA . ALA A 1 305 ? -6.626 -11.344 -13.245 1.00 97.62 305 ALA A CA 1
ATOM 2295 C C . ALA A 1 305 ? -6.122 -10.056 -13.906 1.00 97.62 305 ALA A C 1
ATOM 2297 O O . ALA A 1 305 ? -5.559 -9.194 -13.237 1.00 97.62 305 ALA A O 1
ATOM 2298 N N . VAL A 1 306 ? -6.327 -9.914 -15.215 1.00 95.62 306 VAL A N 1
ATOM 2299 C CA . VAL A 1 306 ? -5.825 -8.785 -16.017 1.00 95.62 306 VAL A CA 1
ATOM 2300 C C . VAL A 1 306 ? -6.930 -8.209 -16.896 1.00 95.62 306 VAL A C 1
ATOM 2302 O O . VAL A 1 306 ? -7.918 -8.888 -17.173 1.00 95.62 306 VAL A O 1
ATOM 2305 N N . GLY A 1 307 ? -6.732 -6.987 -17.394 1.00 87.31 307 GLY A N 1
ATOM 2306 C CA . GLY A 1 307 ? -7.626 -6.364 -18.374 1.00 87.31 307 GLY A CA 1
ATOM 2307 C C . GLY A 1 307 ? -8.668 -5.422 -17.773 1.00 87.31 307 GLY A C 1
ATOM 2308 O O . GLY A 1 307 ? -9.686 -5.172 -18.410 1.00 87.31 307 GLY A O 1
ATOM 2309 N N . PHE A 1 308 ? -8.413 -4.882 -16.581 1.00 88.56 308 PHE A N 1
ATOM 2310 C CA . PHE A 1 308 ? -9.279 -3.915 -15.897 1.00 88.56 308 PHE A CA 1
ATOM 2311 C C . PHE A 1 308 ? -8.973 -2.466 -16.322 1.00 88.56 308 PHE A C 1
ATOM 2313 O O . PHE A 1 308 ? -8.729 -1.611 -15.474 1.00 88.56 308 PHE A O 1
ATOM 2320 N N . ARG A 1 309 ? -8.910 -2.221 -17.638 1.00 81.44 309 ARG A N 1
ATOM 2321 C CA . ARG A 1 309 ? -8.679 -0.887 -18.225 1.00 81.44 309 ARG A CA 1
ATOM 2322 C C . ARG A 1 309 ? -9.957 -0.064 -18.308 1.00 81.44 309 ARG A C 1
ATOM 2324 O O . ARG A 1 309 ? -11.023 -0.680 -18.535 1.00 81.44 309 ARG A O 1
#

Foldseek 3Di:
DDDDDDYDDDDDDDDDDDDDDDDDDDDPPPVPPVPPPPDDDAADAAPDDADAFQDWDQAQQRWIWTAHQFFKIKTFDWDAPDVNRIYGPDIDIDQVRLQDWFAWLLLHTDPPPVSGSGKGWNEWDWYDHSFKIKIKTWIFRSDADAFQDPGGGWQQGIWIKMWIDPDTPDSVVIAIETLEGRFGEFRGDFAKHYWDADPVRFKIKIAHAFQDDVQFQDRRRNRAHGDPRHQFIKIAGNVVQVPADWDADPPSRHTYRDFFAWAQQPVADAPDVRHGDNPPINQPRVVRSNGHGDDDPPDSMDTPGHDND

Sequence (309 aa):
MSFSFRKLFISTSIFCLSLVLFWGPGHSEEAAAQGSGFNFSVSDLVGHSNAAPSSLQFGPDDKLYVADRFGDVYVYEIVRNGPNDYEVISTEIITSVANMPNHDDDGTLNTASGLVGFRQVTGLLVTGTATNPVLYVSSSDPRINDPGETQPLDTNSGVVSRITQTTPGTWAGSQHIDLIRGLPRNLENHSINGMQISQDGNTLYLAIAGLTNMGAPSFNFGFQWEYAWSAAIAAIDLPAIDLLPTLTDAQSGYLYKYVMPTLDDPSRANSAPGVDVGDPWGGNSDNHGANQAIIQPGMPISLHAVGFR

Radius of gyration: 28.9 Å; chains: 1; bounding box: 96×90×47 Å